Protein AF-A0A2E6MQN7-F1 (afdb_monomer_lite)

pLDDT: mean 83.98, std 13.68, range [42.75, 97.5]

Foldseek 3Di:
DDDPPPPPDPLQFQKFAADQVPQQTPDTHSDDDPHRIDGDDPVVSVVCVVPPSRQWGWAQQQAVRDIDIDGVPPPCPVLCPVVQAKDWAAADDQQAQWEWECEPPQQKIFIDGHPVSVVSCVVNVHQDQDKWKKFKAAAPDSVGTPDIDIAGSGPDRGIDHHDPCSVVDPGTIMITGDRHNHYHYYYHDD

Structure (mmCIF, N/CA/C/O backbone):
data_AF-A0A2E6MQN7-F1
#
_entry.id   AF-A0A2E6MQN7-F1
#
loop_
_atom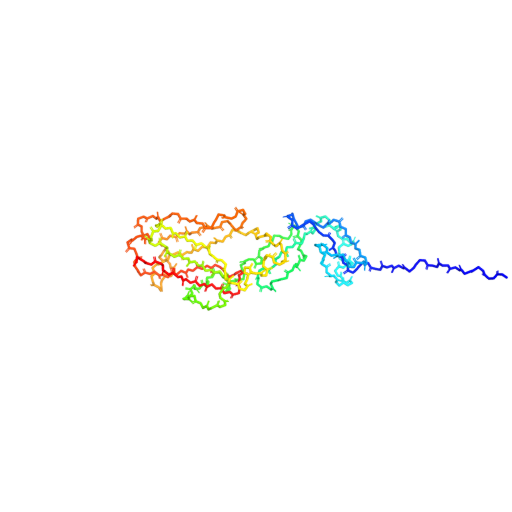_site.group_PDB
_atom_site.id
_atom_site.type_symbol
_atom_site.label_atom_id
_atom_site.label_alt_id
_atom_site.label_comp_id
_atom_site.label_asym_id
_atom_site.label_entity_id
_atom_site.label_seq_id
_atom_site.pdbx_PDB_ins_code
_atom_site.Cartn_x
_atom_site.Cartn_y
_atom_site.Cartn_z
_atom_site.occupancy
_atom_site.B_iso_or_equiv
_atom_site.auth_seq_id
_atom_site.auth_comp_id
_atom_site.auth_asym_id
_atom_site.auth_atom_id
_atom_site.pdbx_PDB_model_num
ATOM 1 N N . MET A 1 1 ? 47.547 6.933 -46.961 1.00 42.75 1 MET A N 1
ATOM 2 C CA . MET A 1 1 ? 46.262 7.484 -46.491 1.00 42.75 1 MET A CA 1
ATOM 3 C C . MET A 1 1 ? 45.533 6.324 -45.838 1.00 42.75 1 MET A C 1
ATOM 5 O O . MET A 1 1 ? 44.969 5.507 -46.549 1.00 42.75 1 MET A O 1
ATOM 9 N N . GLU A 1 2 ? 45.707 6.146 -44.528 1.00 46.59 2 GLU A N 1
ATOM 10 C CA . GLU A 1 2 ? 45.055 5.054 -43.796 1.00 46.59 2 GLU A CA 1
ATOM 11 C C . GLU A 1 2 ? 43.599 5.440 -43.532 1.00 46.59 2 GLU A C 1
ATOM 13 O O . GLU A 1 2 ? 43.312 6.487 -42.950 1.00 46.59 2 GLU A O 1
ATOM 18 N N . LEU A 1 3 ? 42.682 4.619 -44.038 1.00 45.88 3 LEU A N 1
ATOM 19 C CA . LEU A 1 3 ? 41.261 4.696 -43.731 1.00 45.88 3 LEU A CA 1
ATOM 20 C C . LEU A 1 3 ? 41.079 4.171 -42.306 1.00 45.88 3 LEU A C 1
ATOM 22 O O . LEU A 1 3 ? 41.233 2.978 -42.056 1.00 45.88 3 LEU A O 1
ATOM 26 N N . PHE A 1 4 ? 40.784 5.069 -41.370 1.00 46.78 4 PHE A N 1
ATOM 27 C CA . PHE A 1 4 ? 40.339 4.679 -40.040 1.00 46.78 4 PHE A CA 1
ATOM 28 C C . PHE A 1 4 ? 38.955 4.035 -40.159 1.00 46.78 4 PHE A C 1
ATOM 30 O O . PHE A 1 4 ? 37.957 4.721 -40.383 1.00 46.78 4 PHE A O 1
ATOM 37 N N . ASP A 1 5 ? 38.909 2.713 -40.007 1.00 52.09 5 ASP A N 1
ATOM 38 C CA . ASP A 1 5 ? 37.676 1.959 -39.797 1.00 52.09 5 ASP A CA 1
ATOM 39 C C . ASP A 1 5 ? 37.083 2.362 -38.440 1.00 52.09 5 ASP A C 1
ATOM 41 O O . ASP A 1 5 ? 37.427 1.822 -37.384 1.00 52.09 5 ASP A O 1
ATOM 45 N N . PHE A 1 6 ? 36.175 3.338 -38.451 1.00 50.94 6 PHE A N 1
ATOM 46 C CA . PHE A 1 6 ? 35.304 3.602 -37.313 1.00 50.94 6 PHE A CA 1
ATOM 47 C C . PHE A 1 6 ? 34.310 2.447 -37.198 1.00 50.94 6 PHE A C 1
ATOM 49 O O . PHE A 1 6 ? 33.208 2.493 -37.744 1.00 50.94 6 PHE A O 1
ATOM 56 N N . LYS A 1 7 ? 34.684 1.397 -36.462 1.00 50.81 7 LYS A N 1
ATOM 57 C CA . LYS A 1 7 ? 33.680 0.481 -35.922 1.00 50.81 7 LYS A CA 1
ATOM 58 C C . LYS A 1 7 ? 32.840 1.283 -34.926 1.00 50.81 7 LYS A C 1
ATOM 60 O O . LYS A 1 7 ? 33.416 1.806 -33.968 1.00 50.81 7 LYS A O 1
ATOM 65 N N . PRO A 1 8 ? 31.518 1.425 -35.127 1.00 53.62 8 PRO A N 1
ATOM 66 C CA . PRO A 1 8 ? 30.682 2.061 -34.126 1.00 53.62 8 PRO A CA 1
ATOM 67 C C . PRO A 1 8 ? 30.842 1.275 -32.825 1.00 53.62 8 PRO A C 1
ATOM 69 O O . PRO A 1 8 ? 30.714 0.050 -32.809 1.00 53.62 8 PRO A O 1
ATOM 72 N N . VAL A 1 9 ? 31.183 1.976 -31.744 1.00 55.41 9 VAL A N 1
ATOM 73 C CA . VAL A 1 9 ? 31.176 1.386 -30.407 1.00 55.41 9 VAL A CA 1
ATOM 74 C C . VAL A 1 9 ? 29.748 0.912 -30.164 1.00 55.41 9 VAL A C 1
ATOM 76 O O . VAL A 1 9 ? 28.822 1.721 -30.152 1.00 55.41 9 VAL A O 1
ATOM 79 N N . GLU A 1 10 ? 29.557 -0.398 -30.025 1.00 57.44 10 GLU A N 1
ATOM 80 C CA . GLU A 1 10 ? 28.278 -0.964 -29.606 1.00 57.44 10 GLU A CA 1
ATOM 81 C C . GLU A 1 10 ? 28.013 -0.490 -28.174 1.00 57.44 10 GLU A C 1
ATOM 83 O O . GLU A 1 10 ? 28.515 -1.054 -27.198 1.00 57.44 10 GLU A O 1
ATOM 88 N N . ILE A 1 11 ? 27.262 0.603 -28.041 1.00 58.59 11 ILE A N 1
ATOM 89 C CA . ILE A 1 11 ? 26.813 1.083 -26.741 1.00 58.59 11 ILE A CA 1
ATOM 90 C C . ILE A 1 11 ? 25.757 0.091 -26.266 1.00 58.59 11 ILE A C 1
ATOM 92 O O . ILE A 1 11 ? 24.609 0.120 -26.712 1.00 58.59 11 ILE A O 1
ATOM 96 N N . LYS A 1 12 ? 26.159 -0.819 -25.377 1.00 69.69 12 LYS A N 1
ATOM 97 C CA . LYS A 1 12 ? 25.226 -1.743 -24.735 1.00 69.69 12 LYS A CA 1
ATOM 98 C C . LYS A 1 12 ? 24.246 -0.931 -23.889 1.00 69.69 12 LYS A C 1
ATOM 100 O O . LYS A 1 12 ? 24.701 -0.185 -23.022 1.00 69.69 12 LYS A O 1
ATOM 105 N N . PRO A 1 13 ? 22.930 -1.063 -24.113 1.00 76.81 13 PRO A N 1
ATOM 106 C CA . PRO A 1 13 ? 21.949 -0.395 -23.280 1.00 76.81 13 PRO A CA 1
ATOM 107 C C . PRO A 1 13 ? 22.101 -0.784 -21.807 1.00 76.81 13 PRO A C 1
ATOM 109 O O . PRO A 1 13 ? 22.030 -1.959 -21.453 1.00 76.81 13 PRO A O 1
ATOM 112 N N . THR A 1 14 ? 22.302 0.218 -20.961 1.00 87.50 14 THR A N 1
ATOM 113 C CA . THR A 1 14 ? 22.429 0.108 -19.500 1.00 87.50 14 THR A CA 1
ATOM 114 C C . THR A 1 14 ? 21.206 0.662 -18.781 1.00 87.50 14 THR A C 1
ATOM 116 O O . THR A 1 14 ? 21.094 0.534 -17.566 1.00 87.50 14 THR A O 1
ATOM 119 N N . TYR A 1 15 ? 20.262 1.246 -19.521 1.00 90.56 15 TYR A N 1
ATOM 120 C CA . TYR A 1 15 ? 19.070 1.868 -18.974 1.00 90.56 15 TYR A CA 1
ATOM 121 C C . TYR A 1 15 ? 17.795 1.462 -19.713 1.00 90.56 15 TYR A C 1
ATOM 123 O O . TYR A 1 15 ? 17.788 1.179 -20.914 1.00 90.56 15 TYR A O 1
ATOM 131 N N . VAL A 1 16 ? 16.687 1.514 -18.983 1.00 90.69 16 VAL A N 1
ATOM 132 C CA . VAL A 1 16 ? 15.320 1.334 -19.469 1.00 90.69 16 VAL A CA 1
ATOM 133 C C . VAL A 1 16 ? 14.564 2.641 -19.289 1.00 90.69 16 VAL A C 1
ATOM 135 O O . VAL A 1 16 ? 14.486 3.156 -18.176 1.00 90.69 16 VAL A O 1
ATOM 138 N N . ILE A 1 17 ? 13.965 3.152 -20.364 1.00 91.00 17 ILE A N 1
ATOM 139 C CA . ILE A 1 17 ? 12.998 4.251 -20.286 1.00 91.00 17 ILE A CA 1
ATOM 140 C C . ILE A 1 17 ? 11.600 3.654 -20.229 1.00 91.00 17 ILE A C 1
ATOM 142 O O . ILE A 1 17 ? 11.238 2.838 -21.083 1.00 91.00 17 ILE A O 1
ATOM 146 N N . PHE A 1 18 ? 10.806 4.098 -19.261 1.00 90.62 18 PHE A N 1
ATOM 147 C CA . PHE A 1 18 ? 9.456 3.596 -19.047 1.00 90.62 18 PHE A CA 1
ATOM 148 C C . PHE A 1 18 ? 8.427 4.715 -18.903 1.00 90.62 18 PHE A C 1
ATOM 150 O O . PHE A 1 18 ? 8.740 5.888 -18.682 1.00 90.62 18 PHE A O 1
ATOM 157 N N . ASP A 1 19 ? 7.171 4.341 -19.095 1.00 88.31 19 ASP A N 1
ATOM 158 C CA . ASP A 1 19 ? 6.029 5.176 -18.781 1.00 88.31 19 ASP A CA 1
ATOM 159 C C . ASP A 1 19 ? 5.739 5.133 -17.269 1.00 88.31 19 ASP A C 1
ATOM 161 O O . ASP A 1 19 ? 5.521 4.046 -16.741 1.00 88.31 19 ASP A O 1
ATOM 165 N N . PRO A 1 20 ? 5.739 6.265 -16.546 1.00 82.06 20 PRO A N 1
ATOM 166 C CA . PRO A 1 20 ? 5.571 6.261 -15.092 1.00 82.06 20 PRO A CA 1
ATOM 167 C C . PRO A 1 20 ? 4.142 5.917 -14.659 1.00 82.06 20 PRO A C 1
ATOM 169 O O . PRO A 1 20 ? 3.943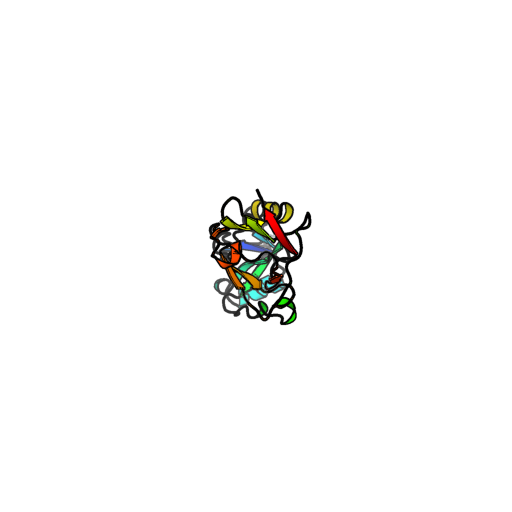 5.500 -13.523 1.00 82.06 20 PRO A O 1
ATOM 172 N N . GLU A 1 21 ? 3.153 6.101 -15.538 1.00 82.00 21 GLU A N 1
ATOM 173 C CA . GLU A 1 21 ? 1.757 5.813 -15.226 1.00 82.00 21 GLU A CA 1
ATOM 174 C C . GLU A 1 21 ? 1.459 4.342 -15.476 1.00 82.00 21 GLU A C 1
ATOM 176 O O . GLU A 1 21 ? 0.885 3.675 -14.626 1.00 82.00 21 GLU A O 1
ATOM 181 N N . SER A 1 22 ? 1.844 3.798 -16.629 1.00 84.75 22 SER A N 1
ATOM 182 C CA . SER A 1 22 ? 1.538 2.406 -16.993 1.00 84.75 22 SER A CA 1
ATOM 183 C C . SER A 1 22 ? 2.617 1.396 -16.589 1.00 84.75 22 SER A C 1
ATOM 185 O O . SER A 1 22 ? 2.338 0.197 -16.549 1.00 84.75 22 SER A O 1
ATOM 187 N N . GLY A 1 23 ? 3.836 1.851 -16.289 1.00 87.00 23 GLY A N 1
ATOM 188 C CA . GLY A 1 23 ? 5.006 0.993 -16.093 1.00 87.00 23 GLY A CA 1
ATOM 189 C C . GLY A 1 23 ? 5.539 0.395 -17.399 1.00 87.00 23 GLY A C 1
ATOM 190 O O . GLY A 1 23 ? 6.471 -0.408 -17.381 1.00 87.00 23 GLY A O 1
ATOM 191 N N . GLU A 1 24 ? 4.964 0.739 -18.554 1.00 89.88 24 GLU A N 1
ATOM 192 C CA . GLU A 1 24 ? 5.364 0.149 -19.827 1.00 89.88 24 GLU A CA 1
ATOM 193 C C . GLU A 1 24 ? 6.783 0.549 -20.219 1.00 89.88 24 GLU A C 1
ATOM 195 O O . GLU A 1 24 ? 7.147 1.727 -20.241 1.00 89.88 24 GLU A O 1
ATOM 200 N N . ILE A 1 25 ? 7.588 -0.453 -20.573 1.00 91.56 25 ILE A N 1
ATOM 201 C CA . ILE A 1 25 ? 8.929 -0.241 -21.104 1.00 91.56 25 ILE A CA 1
ATOM 202 C C . ILE A 1 25 ? 8.804 0.332 -22.517 1.00 91.56 25 ILE A C 1
ATOM 204 O O . ILE A 1 25 ? 8.321 -0.340 -23.425 1.00 91.56 25 ILE A O 1
ATOM 208 N N . LYS A 1 26 ? 9.278 1.568 -22.710 1.00 89.88 26 LYS A N 1
ATOM 209 C CA . LYS A 1 26 ? 9.257 2.249 -24.012 1.00 89.88 26 LYS A CA 1
ATOM 210 C C . LYS A 1 26 ? 10.459 1.861 -24.862 1.00 89.88 26 LYS A C 1
ATOM 212 O O . LYS A 1 26 ? 10.308 1.593 -26.050 1.00 89.88 26 LYS A O 1
ATOM 217 N N . ARG A 1 27 ? 11.661 1.870 -24.273 1.00 88.25 27 ARG A N 1
ATOM 218 C CA . ARG A 1 27 ? 12.910 1.500 -24.963 1.00 88.25 27 ARG A CA 1
ATOM 219 C C . ARG A 1 27 ? 14.067 1.231 -24.005 1.00 88.25 27 ARG A C 1
ATOM 221 O O . ARG A 1 27 ? 14.067 1.707 -22.872 1.00 88.25 27 ARG A O 1
ATOM 228 N N . LEU A 1 28 ? 15.084 0.550 -24.525 1.00 89.19 28 LEU A N 1
ATOM 229 C CA . LEU A 1 28 ? 16.403 0.401 -23.909 1.00 89.19 28 LEU A CA 1
ATOM 230 C C . LEU A 1 28 ? 17.343 1.491 -24.450 1.00 89.19 28 LEU A C 1
ATOM 232 O O . LEU A 1 28 ? 17.257 1.849 -25.625 1.00 89.19 28 LEU A O 1
ATOM 236 N N . THR A 1 29 ? 18.222 2.040 -23.616 1.00 86.31 29 THR A N 1
ATOM 237 C CA . THR A 1 29 ? 19.189 3.074 -24.017 1.00 86.31 29 THR A CA 1
ATOM 238 C C . THR A 1 29 ? 20.509 2.942 -23.254 1.00 86.31 29 THR A C 1
ATOM 240 O O . THR A 1 29 ? 20.542 2.385 -22.160 1.00 86.31 29 THR A O 1
ATOM 243 N N . GLY A 1 30 ? 21.607 3.416 -23.847 1.00 83.69 30 GLY A N 1
ATOM 244 C CA . GLY A 1 30 ? 22.913 3.507 -23.183 1.00 83.69 30 GLY A CA 1
ATOM 245 C C . GLY A 1 30 ? 23.097 4.775 -22.348 1.00 83.69 30 GLY A C 1
ATOM 246 O O . GLY A 1 30 ? 23.984 4.823 -21.503 1.00 83.69 30 GLY A O 1
ATOM 247 N N . ASP A 1 31 ? 22.237 5.777 -22.547 1.00 81.38 31 ASP A N 1
ATOM 248 C CA . ASP A 1 31 ? 22.379 7.084 -21.913 1.00 81.38 31 ASP A CA 1
ATOM 249 C C . ASP A 1 31 ? 21.352 7.272 -20.803 1.00 81.38 31 ASP A C 1
ATOM 251 O O . ASP A 1 31 ? 20.141 7.135 -21.011 1.00 81.38 31 ASP A O 1
ATOM 255 N N . LYS A 1 32 ? 21.829 7.664 -19.620 1.00 80.56 32 LYS A N 1
ATOM 256 C CA . LYS A 1 32 ? 20.951 8.040 -18.515 1.00 80.56 32 LYS A CA 1
ATOM 257 C C . LYS A 1 32 ? 20.165 9.288 -18.899 1.00 80.56 32 LYS A C 1
ATOM 259 O O . LYS A 1 32 ? 20.737 10.359 -19.093 1.00 80.56 32 LYS A O 1
ATOM 264 N N . GLN A 1 33 ? 18.844 9.167 -18.968 1.00 77.12 33 GLN A N 1
ATOM 265 C CA . GLN A 1 33 ? 17.965 10.317 -19.163 1.00 77.12 33 GLN A CA 1
ATOM 266 C C . GLN A 1 33 ? 17.411 10.817 -17.827 1.00 77.12 33 GLN A C 1
ATOM 268 O O . GLN A 1 33 ? 17.212 10.046 -16.891 1.00 77.12 33 GLN A O 1
ATOM 273 N N . ASN A 1 34 ? 17.100 12.114 -17.752 1.00 67.50 34 ASN A N 1
ATOM 274 C CA . ASN A 1 34 ? 16.571 12.751 -16.538 1.00 67.50 34 ASN A CA 1
ATOM 275 C C . ASN A 1 34 ? 15.111 12.374 -16.212 1.00 67.50 34 ASN A C 1
ATOM 277 O O . ASN A 1 34 ? 14.569 12.856 -15.222 1.00 67.50 34 ASN A O 1
ATOM 281 N N . LYS A 1 35 ? 14.441 11.566 -17.044 1.00 70.94 35 LYS A N 1
ATOM 282 C CA . LYS A 1 35 ? 13.023 11.207 -16.883 1.00 70.94 35 LYS A CA 1
ATOM 283 C C . LYS A 1 35 ? 12.856 9.687 -16.893 1.00 70.94 35 LYS A C 1
ATOM 285 O O . LYS A 1 35 ? 13.383 9.051 -17.799 1.00 70.94 35 LYS A O 1
ATOM 290 N N . ASN A 1 36 ? 12.125 9.155 -15.904 1.00 84.12 36 ASN A N 1
ATOM 291 C CA . ASN A 1 36 ? 11.660 7.760 -15.755 1.00 84.12 36 ASN A CA 1
ATOM 292 C C . ASN A 1 36 ? 12.592 6.726 -16.393 1.00 84.12 36 ASN A C 1
ATOM 294 O O . ASN A 1 36 ? 12.276 6.092 -17.403 1.00 84.12 36 ASN A O 1
ATOM 298 N N . CYS A 1 37 ? 13.783 6.637 -15.809 1.00 87.44 37 CYS A N 1
ATOM 299 C CA . CYS A 1 37 ? 14.900 5.867 -16.318 1.00 87.44 37 CYS A CA 1
ATOM 300 C C . CYS A 1 37 ? 15.396 4.933 -15.210 1.00 87.44 37 CYS A C 1
ATOM 302 O O . CYS A 1 37 ? 15.739 5.404 -14.125 1.00 87.44 37 CYS A O 1
ATOM 304 N N . LEU A 1 38 ? 15.431 3.628 -15.477 1.00 88.69 38 LEU A N 1
ATOM 305 C CA . LEU A 1 38 ? 15.928 2.608 -14.552 1.00 88.69 38 LEU A CA 1
ATOM 306 C C . LEU A 1 38 ? 17.230 2.014 -15.087 1.00 88.69 38 LEU A C 1
ATOM 308 O O . LEU A 1 38 ? 17.282 1.591 -16.238 1.00 88.69 38 LEU A O 1
ATOM 312 N N . GLU A 1 39 ? 18.270 1.984 -14.260 1.00 89.69 39 GLU A N 1
ATOM 313 C CA . GLU A 1 39 ? 19.527 1.307 -14.587 1.00 89.69 39 GLU A CA 1
ATOM 314 C C . GLU A 1 39 ? 19.361 -0.211 -14.501 1.00 89.69 39 GLU A C 1
ATOM 316 O O . GLU A 1 39 ? 18.708 -0.724 -13.592 1.00 89.69 39 GLU A O 1
ATOM 321 N N . ILE A 1 40 ? 19.941 -0.931 -15.457 1.00 89.25 40 ILE A N 1
ATOM 322 C CA . ILE A 1 40 ? 19.832 -2.383 -15.570 1.00 89.25 40 ILE A CA 1
ATOM 323 C C . ILE A 1 40 ? 21.199 -3.041 -15.696 1.00 89.25 40 ILE A C 1
ATOM 325 O O . ILE A 1 40 ? 22.138 -2.507 -16.283 1.00 89.25 40 ILE A O 1
ATOM 329 N N . THR A 1 41 ? 21.290 -4.261 -15.175 1.00 88.62 41 THR A N 1
ATOM 330 C CA . THR A 1 41 ? 22.472 -5.102 -15.347 1.00 88.62 41 THR A CA 1
ATOM 331 C C . THR A 1 41 ? 22.527 -5.688 -16.759 1.00 88.62 41 THR A C 1
ATOM 333 O O . THR A 1 41 ? 21.511 -5.834 -17.443 1.00 88.62 41 THR A O 1
ATOM 336 N N . ASN A 1 42 ? 23.722 -6.101 -17.184 1.00 86.00 42 ASN A N 1
ATOM 337 C CA . ASN A 1 42 ? 23.923 -6.767 -18.474 1.00 86.00 42 ASN A CA 1
ATOM 338 C C . ASN A 1 42 ? 23.096 -8.062 -18.606 1.00 86.00 42 ASN A C 1
ATOM 340 O O . ASN A 1 42 ? 22.608 -8.385 -19.686 1.00 86.00 42 ASN A O 1
ATOM 344 N N . ASP A 1 43 ? 22.902 -8.798 -17.511 1.00 87.88 43 ASP A N 1
ATOM 345 C CA . ASP A 1 43 ? 22.088 -10.015 -17.533 1.00 87.88 43 ASP A CA 1
ATOM 346 C C . ASP A 1 43 ? 20.606 -9.693 -17.742 1.00 87.88 43 ASP A C 1
ATOM 348 O O . ASP A 1 43 ? 19.947 -10.337 -18.559 1.00 87.88 43 ASP A O 1
ATOM 352 N N . LYS A 1 44 ? 20.101 -8.629 -17.104 1.00 87.88 44 LYS A N 1
ATOM 353 C CA . LYS A 1 44 ? 18.729 -8.159 -17.323 1.00 87.88 44 LYS A CA 1
ATOM 354 C C . LYS A 1 44 ? 18.530 -7.634 -18.749 1.00 87.88 44 LYS A C 1
ATOM 356 O O . LYS A 1 44 ? 17.498 -7.901 -19.356 1.00 87.88 44 LYS A O 1
ATOM 361 N N . TYR A 1 45 ? 19.527 -6.957 -19.322 1.00 87.88 45 TYR A N 1
ATOM 362 C CA . TYR A 1 45 ? 19.511 -6.554 -20.732 1.00 87.88 45 TYR A CA 1
ATOM 363 C C . TYR A 1 45 ? 19.353 -7.757 -21.682 1.00 87.88 45 TYR A C 1
ATOM 365 O O . TYR A 1 45 ? 18.494 -7.745 -22.569 1.00 87.88 45 TYR A O 1
ATOM 373 N N . LYS A 1 46 ? 20.143 -8.821 -21.477 1.00 87.50 46 LYS A N 1
ATOM 374 C CA . LYS A 1 46 ? 20.041 -10.059 -22.271 1.00 87.50 46 LYS A CA 1
ATOM 375 C C . LYS A 1 46 ? 18.667 -10.713 -22.134 1.00 87.50 46 LYS A C 1
ATOM 377 O O . LYS A 1 46 ? 18.096 -11.153 -23.123 1.00 87.50 46 LYS A O 1
ATOM 382 N N . GLU A 1 47 ? 18.126 -10.751 -20.921 1.00 88.00 47 GLU A N 1
ATOM 383 C CA . GLU A 1 47 ? 16.799 -11.307 -20.653 1.00 88.00 47 GLU A CA 1
ATOM 384 C C . GLU A 1 47 ? 15.695 -10.554 -21.418 1.00 88.00 47 GLU A C 1
ATOM 386 O O . GLU A 1 47 ? 14.894 -11.163 -22.129 1.00 88.00 47 GLU A O 1
ATOM 391 N N . LEU A 1 48 ? 15.687 -9.220 -21.325 1.00 88.06 48 LEU A N 1
ATOM 392 C CA . LEU A 1 48 ? 14.692 -8.354 -21.966 1.00 88.06 48 LEU A CA 1
ATOM 393 C C . LEU A 1 48 ? 14.720 -8.446 -23.496 1.00 88.06 48 LEU A C 1
ATOM 395 O O . LEU A 1 48 ? 13.672 -8.433 -24.146 1.00 88.06 48 LEU A O 1
ATOM 399 N N . THR A 1 49 ? 15.919 -8.540 -24.071 1.00 85.38 49 THR A N 1
ATOM 400 C CA . THR A 1 49 ? 16.110 -8.664 -25.523 1.00 85.38 49 THR A CA 1
ATOM 401 C C . THR A 1 49 ? 15.754 -10.056 -26.039 1.00 85.38 49 THR A C 1
ATOM 403 O O . THR A 1 49 ? 15.206 -10.165 -27.133 1.00 85.38 49 THR A O 1
ATOM 406 N N . ALA A 1 50 ? 15.978 -11.107 -25.245 1.00 87.06 50 ALA A N 1
ATOM 407 C CA . ALA A 1 50 ? 15.604 -12.473 -25.605 1.00 87.06 50 ALA A CA 1
ATOM 408 C C . ALA A 1 50 ? 14.087 -12.722 -25.540 1.00 87.06 50 ALA A C 1
ATOM 410 O O . ALA A 1 50 ? 13.545 -13.451 -26.369 1.00 87.06 50 ALA A O 1
ATOM 411 N N . ASN A 1 51 ? 13.387 -12.122 -24.570 1.00 78.56 51 ASN A N 1
ATOM 412 C CA . ASN A 1 51 ? 12.011 -12.505 -24.233 1.00 78.56 51 ASN A CA 1
ATOM 413 C C . ASN A 1 51 ? 10.917 -11.535 -24.710 1.00 78.56 51 ASN A C 1
ATOM 415 O O . ASN A 1 51 ? 9.753 -11.749 -24.375 1.00 78.56 51 ASN A O 1
ATOM 419 N N . SER A 1 52 ? 11.246 -10.551 -25.553 1.00 85.94 52 SER A N 1
ATOM 420 C CA . SER A 1 52 ? 10.405 -9.393 -25.904 1.00 85.94 52 SER A CA 1
ATOM 421 C C . SER A 1 52 ? 10.133 -8.474 -24.713 1.00 85.94 52 SER A C 1
ATOM 423 O O . SER A 1 52 ? 9.460 -8.843 -23.751 1.00 85.94 52 SER A O 1
ATOM 425 N N . ILE A 1 53 ? 10.561 -7.215 -24.828 1.00 86.94 53 ILE A N 1
ATOM 426 C CA . ILE A 1 53 ? 10.377 -6.178 -23.801 1.00 86.94 53 ILE A CA 1
ATOM 427 C C . ILE A 1 53 ? 8.907 -5.961 -23.411 1.00 86.94 53 ILE A C 1
ATOM 429 O O . ILE A 1 53 ? 8.620 -5.573 -22.284 1.00 86.94 53 ILE A O 1
ATOM 433 N N . THR A 1 54 ? 7.966 -6.252 -24.315 1.00 86.75 54 THR A N 1
ATOM 434 C CA . THR A 1 54 ? 6.523 -6.069 -24.090 1.00 86.75 54 THR A CA 1
ATOM 435 C C . THR A 1 54 ? 5.952 -7.003 -23.027 1.00 86.75 54 THR A C 1
ATOM 437 O O . THR A 1 54 ? 4.910 -6.678 -22.450 1.00 86.75 54 THR A O 1
ATOM 440 N N . LYS A 1 55 ? 6.632 -8.124 -22.737 1.00 89.06 55 LYS A N 1
ATOM 441 C CA . LYS A 1 55 ? 6.270 -9.048 -21.653 1.00 89.06 55 LYS A CA 1
ATOM 442 C C . LYS A 1 55 ? 6.567 -8.486 -20.269 1.00 89.06 55 LYS A C 1
ATOM 444 O O . LYS A 1 55 ? 6.048 -9.011 -19.296 1.00 89.06 55 LYS A O 1
ATOM 449 N N . TYR A 1 56 ? 7.356 -7.422 -20.172 1.00 90.31 56 TYR A N 1
ATOM 450 C CA . TYR A 1 56 ? 7.789 -6.858 -18.904 1.00 90.31 56 TYR A CA 1
ATOM 451 C C . TYR A 1 56 ? 7.180 -5.478 -18.666 1.00 90.31 56 TYR A C 1
ATOM 453 O O . TYR A 1 56 ? 6.797 -4.767 -19.602 1.00 90.31 56 TYR A O 1
ATOM 461 N N . ARG A 1 57 ? 7.098 -5.091 -17.397 1.00 89.94 57 ARG A N 1
ATOM 462 C CA . ARG A 1 57 ? 6.800 -3.725 -16.964 1.00 89.94 57 ARG A CA 1
ATOM 463 C C . ARG A 1 57 ? 7.693 -3.342 -15.792 1.00 89.94 57 ARG A C 1
ATOM 465 O O . ARG A 1 57 ? 8.267 -4.202 -15.128 1.00 89.94 57 ARG A O 1
ATOM 472 N N . ILE A 1 58 ? 7.824 -2.045 -15.580 1.00 88.81 58 ILE A N 1
ATOM 473 C CA . ILE A 1 58 ? 8.472 -1.471 -14.413 1.00 88.81 58 ILE A CA 1
ATOM 474 C C . ILE A 1 58 ? 7.411 -1.263 -13.338 1.00 88.81 58 ILE A C 1
ATOM 476 O O . ILE A 1 58 ? 6.400 -0.608 -13.586 1.00 88.81 58 ILE A O 1
ATOM 480 N N . GLU A 1 59 ? 7.655 -1.798 -12.149 1.00 87.12 59 GLU A N 1
ATOM 481 C CA . GLU A 1 59 ? 6.828 -1.573 -10.967 1.00 87.12 59 GLU A CA 1
ATOM 482 C C . GLU A 1 59 ? 7.654 -0.970 -9.842 1.00 87.12 59 GLU A C 1
ATOM 484 O O . GLU A 1 59 ? 8.842 -1.248 -9.708 1.00 87.12 59 GLU A O 1
ATOM 489 N N . PHE A 1 60 ? 7.031 -0.125 -9.024 1.00 83.56 60 PHE A N 1
ATOM 490 C CA . PHE A 1 60 ? 7.653 0.346 -7.796 1.00 83.56 60 PHE A CA 1
ATOM 491 C C . PHE A 1 60 ? 7.402 -0.667 -6.685 1.00 83.56 60 PHE A C 1
ATOM 493 O O . PHE A 1 60 ? 6.250 -0.906 -6.321 1.00 83.56 60 PHE A O 1
ATOM 500 N N . ASN A 1 61 ? 8.469 -1.219 -6.116 1.00 83.38 61 ASN A N 1
ATOM 501 C CA . ASN A 1 61 ? 8.379 -2.073 -4.946 1.00 83.38 61 ASN A CA 1
ATOM 502 C C . ASN A 1 61 ? 8.364 -1.194 -3.683 1.00 83.38 61 ASN A C 1
ATOM 504 O O . ASN A 1 61 ? 9.368 -0.552 -3.368 1.00 83.38 61 ASN A O 1
ATOM 508 N N . PRO A 1 62 ? 7.245 -1.133 -2.940 1.00 78.25 62 PRO A N 1
ATOM 509 C CA . PRO A 1 62 ? 7.136 -0.247 -1.788 1.00 78.25 62 PRO A CA 1
ATOM 510 C C . PRO A 1 62 ? 7.939 -0.708 -0.566 1.00 78.25 62 PRO A C 1
ATOM 512 O O . PRO A 1 62 ? 8.230 0.122 0.288 1.00 78.25 62 PRO A O 1
ATOM 515 N N . ALA A 1 63 ? 8.322 -1.986 -0.473 1.00 80.06 63 ALA A N 1
ATOM 516 C CA . ALA A 1 63 ? 9.164 -2.475 0.617 1.00 80.06 63 ALA A CA 1
ATOM 517 C C . ALA A 1 63 ? 10.625 -2.046 0.416 1.00 80.06 63 ALA A C 1
ATOM 519 O O . ALA A 1 63 ? 11.261 -1.504 1.314 1.00 80.06 63 ALA A O 1
ATOM 520 N N . THR A 1 64 ? 11.162 -2.226 -0.791 1.00 80.00 64 THR A N 1
ATOM 521 C CA . THR A 1 64 ? 12.545 -1.831 -1.113 1.00 80.00 64 THR A CA 1
ATOM 522 C C . THR A 1 64 ? 12.652 -0.365 -1.530 1.00 80.00 64 THR A C 1
ATOM 524 O O . THR A 1 64 ? 13.745 0.197 -1.570 1.00 80.00 64 THR A O 1
ATOM 527 N N . THR A 1 65 ? 11.521 0.284 -1.810 1.00 79.38 65 THR A N 1
ATOM 528 C CA . THR A 1 65 ? 11.399 1.651 -2.331 1.00 79.38 65 THR A CA 1
ATOM 529 C C . THR A 1 65 ? 12.122 1.869 -3.664 1.00 79.38 65 THR A C 1
ATOM 531 O O . THR A 1 65 ? 12.510 2.994 -3.990 1.00 79.38 65 THR A O 1
ATOM 534 N N . VAL A 1 66 ? 12.321 0.816 -4.460 1.00 81.94 66 VAL A N 1
ATOM 535 C CA . VAL A 1 66 ? 12.992 0.889 -5.767 1.00 81.94 66 VAL A CA 1
ATOM 536 C C . VAL A 1 66 ? 12.084 0.417 -6.896 1.00 81.94 66 VAL A C 1
ATOM 538 O O . VAL A 1 66 ? 11.123 -0.315 -6.682 1.00 81.94 66 VAL A O 1
ATOM 541 N N . TYR A 1 67 ? 12.383 0.872 -8.111 1.00 85.88 67 TYR A N 1
ATOM 542 C CA . TYR A 1 67 ? 11.740 0.358 -9.314 1.00 85.88 67 TYR A CA 1
ATOM 543 C C . TYR A 1 67 ? 12.365 -0.983 -9.706 1.00 85.88 67 TYR A C 1
ATOM 545 O O . TYR A 1 67 ? 13.588 -1.119 -9.736 1.00 85.88 67 TYR A O 1
ATOM 553 N N . GLU A 1 68 ? 11.522 -1.950 -10.040 1.00 88.38 68 GLU A N 1
ATOM 554 C CA . GLU A 1 68 ? 11.892 -3.317 -10.384 1.00 88.38 68 GLU A CA 1
ATOM 555 C C . GLU A 1 68 ? 11.254 -3.713 -11.718 1.00 88.38 68 GLU A C 1
ATOM 557 O O . GLU A 1 68 ? 10.201 -3.207 -12.108 1.00 88.38 68 GLU A O 1
ATOM 562 N N . ILE A 1 69 ? 11.916 -4.616 -12.443 1.00 89.06 69 ILE A N 1
ATOM 563 C CA . ILE A 1 69 ? 11.400 -5.164 -13.701 1.00 89.06 69 ILE A CA 1
ATOM 564 C C . ILE A 1 69 ? 10.661 -6.457 -13.397 1.00 89.06 69 ILE A C 1
ATOM 566 O O . ILE A 1 69 ? 11.280 -7.433 -12.966 1.00 89.06 69 ILE A O 1
ATOM 570 N N . VAL A 1 70 ? 9.370 -6.476 -13.694 1.00 88.12 70 VAL A N 1
ATOM 571 C CA . VAL A 1 70 ? 8.484 -7.616 -13.459 1.00 88.12 70 VAL A CA 1
ATOM 572 C C . VAL A 1 70 ? 7.906 -8.137 -14.771 1.00 88.12 70 VAL A C 1
ATOM 574 O O . VAL A 1 70 ? 7.647 -7.379 -15.709 1.00 88.12 70 VAL A O 1
ATOM 577 N N . ASP A 1 71 ? 7.737 -9.454 -14.856 1.00 87.50 71 ASP A N 1
ATOM 578 C CA . ASP A 1 71 ? 7.088 -10.120 -15.987 1.00 87.50 71 ASP A CA 1
ATOM 579 C C . ASP A 1 71 ? 5.568 -10.046 -15.806 1.00 87.50 71 ASP A C 1
ATOM 581 O O . ASP A 1 71 ? 5.034 -10.506 -14.799 1.00 87.50 71 ASP A O 1
ATOM 585 N N . LYS A 1 72 ? 4.868 -9.489 -16.798 1.00 85.06 72 LYS A N 1
ATOM 586 C CA . LYS A 1 72 ? 3.411 -9.303 -16.799 1.00 85.06 72 LYS A CA 1
ATOM 587 C C . LYS A 1 72 ? 2.639 -10.623 -16.709 1.00 85.06 72 LYS A C 1
ATOM 589 O O . LYS A 1 72 ? 1.498 -10.612 -16.263 1.00 85.06 72 LYS A O 1
ATOM 594 N N . ASN A 1 73 ? 3.226 -11.728 -17.175 1.00 77.75 73 ASN A N 1
ATOM 595 C CA . ASN A 1 73 ? 2.591 -13.050 -17.203 1.00 77.75 73 ASN A CA 1
ATOM 596 C C . ASN A 1 73 ? 2.927 -13.891 -15.975 1.00 77.75 73 ASN A C 1
ATOM 598 O O . ASN A 1 73 ? 2.335 -14.952 -15.764 1.00 77.75 73 ASN A O 1
ATOM 602 N N . LYS A 1 74 ? 3.903 -13.456 -15.179 1.00 74.12 74 LYS A N 1
ATOM 603 C CA . LYS A 1 74 ? 4.202 -14.113 -13.921 1.00 74.12 74 LYS A CA 1
ATOM 604 C C . LYS A 1 74 ? 3.103 -13.685 -12.960 1.00 74.12 74 LYS A C 1
ATOM 606 O O . LYS A 1 74 ? 3.103 -12.559 -12.481 1.00 74.12 74 LYS A O 1
ATOM 611 N N . ASN A 1 75 ? 2.133 -14.573 -12.732 1.00 53.47 75 ASN A N 1
ATOM 612 C CA . ASN A 1 75 ? 1.184 -14.391 -11.640 1.00 53.47 75 ASN A CA 1
ATOM 613 C C . ASN A 1 75 ? 2.008 -14.169 -10.380 1.00 53.4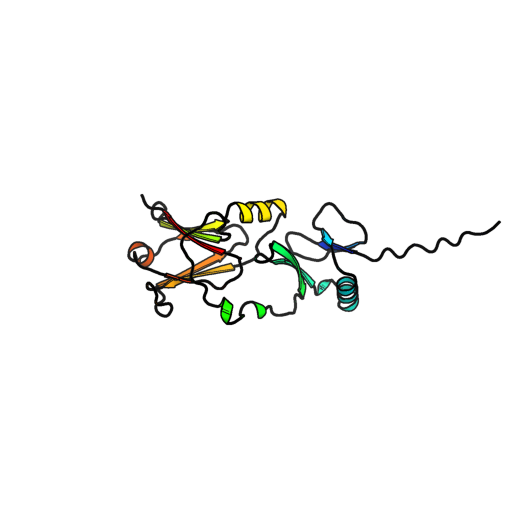7 75 ASN A C 1
ATOM 615 O O . ASN A 1 75 ? 2.779 -15.048 -9.980 1.00 53.47 75 ASN A O 1
ATOM 619 N N . ASP A 1 76 ? 1.869 -12.985 -9.799 1.00 50.59 76 ASP A N 1
ATOM 620 C CA . ASP A 1 76 ? 2.595 -12.559 -8.616 1.00 50.59 76 ASP A CA 1
ATOM 621 C C . ASP A 1 76 ? 1.993 -13.242 -7.378 1.00 50.59 76 ASP A C 1
ATOM 623 O O . ASP A 1 76 ? 1.569 -12.633 -6.408 1.00 50.59 76 ASP A O 1
ATOM 627 N N . ASN A 1 77 ? 1.975 -14.576 -7.394 1.00 43.47 77 ASN A N 1
ATOM 628 C CA . ASN A 1 77 ? 1.687 -15.410 -6.231 1.00 43.47 77 ASN A CA 1
ATOM 629 C C . ASN A 1 77 ? 2.787 -15.268 -5.155 1.00 43.47 77 ASN A C 1
ATOM 631 O O . ASN A 1 77 ? 2.751 -15.960 -4.140 1.00 43.47 77 ASN A O 1
ATOM 635 N N . SER A 1 78 ? 3.768 -14.381 -5.367 1.00 43.78 78 SER A N 1
ATOM 636 C CA . SER A 1 78 ? 4.731 -13.944 -4.359 1.00 43.78 78 SER A CA 1
ATOM 637 C C . SER A 1 78 ? 4.077 -13.108 -3.244 1.00 43.78 78 SER A C 1
ATOM 639 O O . SER A 1 78 ? 4.656 -12.985 -2.165 1.00 43.78 78 SER A O 1
ATOM 641 N N . GLU A 1 79 ? 2.840 -12.622 -3.444 1.00 44.41 79 GLU A N 1
ATOM 642 C CA . GLU A 1 79 ? 2.058 -11.889 -2.435 1.00 44.41 79 GLU A CA 1
ATOM 643 C C . GLU A 1 79 ? 1.669 -12.722 -1.196 1.00 44.41 79 GLU A C 1
ATOM 645 O O . GLU A 1 79 ? 1.139 -12.172 -0.232 1.00 44.41 79 GLU A O 1
ATOM 650 N N . LEU A 1 80 ? 1.961 -14.026 -1.167 1.00 45.75 80 LEU A N 1
ATOM 651 C CA . LEU A 1 80 ? 1.589 -14.921 -0.069 1.00 45.75 80 LEU A CA 1
ATOM 652 C C . LEU A 1 80 ? 2.775 -15.781 0.391 1.00 45.75 80 LEU A C 1
ATOM 654 O O . LEU A 1 80 ? 2.654 -17.000 0.517 1.00 45.75 80 LEU A O 1
ATOM 658 N N . LEU A 1 81 ? 3.934 -15.178 0.688 1.00 48.94 81 LEU A N 1
ATOM 659 C CA . LEU A 1 81 ? 4.803 -15.818 1.684 1.00 48.94 81 LEU A CA 1
ATOM 660 C C . LEU A 1 81 ? 3.939 -16.024 2.934 1.00 48.94 81 LEU A C 1
ATOM 662 O O . LEU A 1 81 ? 3.368 -15.060 3.439 1.00 48.94 81 LEU A O 1
ATOM 666 N N . VAL A 1 82 ? 3.795 -17.271 3.389 1.00 49.22 82 VAL A N 1
ATOM 667 C CA . VAL A 1 82 ? 2.908 -17.641 4.508 1.00 49.22 82 VAL A CA 1
ATOM 668 C C . VAL A 1 82 ? 3.190 -16.776 5.747 1.00 49.22 82 VAL A C 1
ATOM 670 O O . VAL A 1 82 ? 2.263 -16.356 6.435 1.00 49.22 82 VAL A O 1
ATOM 673 N N . ASP A 1 83 ? 4.453 -16.392 5.934 1.00 49.91 83 ASP A N 1
ATOM 674 C CA . ASP A 1 83 ? 4.929 -15.522 7.017 1.00 49.91 83 ASP A CA 1
ATOM 675 C C . ASP A 1 83 ? 4.454 -14.056 6.912 1.00 49.91 83 ASP A C 1
ATOM 677 O O . ASP A 1 83 ? 4.473 -13.321 7.898 1.00 49.91 83 ASP A O 1
ATOM 681 N N . ASN A 1 84 ? 3.998 -13.612 5.736 1.00 56.94 84 ASN A N 1
ATOM 682 C CA . ASN A 1 84 ? 3.521 -12.251 5.466 1.00 56.94 84 ASN A CA 1
ATOM 683 C C . ASN A 1 84 ? 1.988 -12.135 5.421 1.00 56.94 84 ASN A C 1
ATOM 685 O O . ASN A 1 84 ? 1.480 -11.039 5.169 1.00 56.94 84 ASN A O 1
ATOM 689 N N . LEU A 1 85 ? 1.250 -13.228 5.649 1.00 69.44 85 LEU A N 1
ATOM 690 C CA . LEU A 1 85 ? -0.212 -13.256 5.515 1.00 69.44 85 LEU A CA 1
ATOM 691 C C . LEU A 1 85 ? -0.928 -12.411 6.573 1.00 69.44 85 LEU A C 1
ATOM 693 O O . LEU A 1 85 ? -1.935 -11.773 6.265 1.00 69.44 85 LEU A O 1
ATOM 697 N N . LEU A 1 86 ? -0.410 -12.395 7.806 1.00 82.12 86 LEU A N 1
ATOM 698 C CA . LEU A 1 86 ? -1.089 -11.780 8.943 1.00 82.12 86 LEU A CA 1
ATOM 699 C C . LEU A 1 86 ? -0.121 -10.985 9.828 1.00 82.12 86 LEU A C 1
ATOM 701 O O . LEU A 1 86 ? 0.381 -11.452 10.845 1.00 82.12 86 LEU A O 1
ATOM 705 N N . HIS A 1 87 ? 0.132 -9.747 9.431 1.00 90.56 87 HIS A N 1
ATOM 706 C CA . HIS A 1 87 ? 0.900 -8.777 10.195 1.00 90.56 87 HIS A CA 1
ATOM 707 C C . HIS A 1 87 ? -0.022 -7.976 11.119 1.00 90.56 87 HIS A C 1
ATOM 709 O O . HIS A 1 87 ? -0.977 -7.354 10.651 1.00 90.56 87 HIS A O 1
ATOM 715 N N . LEU A 1 88 ? 0.273 -7.981 12.421 1.00 93.69 88 LEU A N 1
ATOM 716 C CA . LEU A 1 88 ? -0.394 -7.126 13.401 1.00 93.69 88 LEU A CA 1
ATOM 717 C C . LEU A 1 88 ? 0.067 -5.676 13.214 1.00 93.69 88 LEU A C 1
ATOM 719 O O . LEU A 1 88 ? 1.263 -5.400 13.192 1.00 93.69 88 LEU A O 1
ATOM 723 N N . VAL A 1 89 ? -0.882 -4.754 13.092 1.00 94.88 89 VAL A N 1
ATOM 724 C CA . VAL A 1 89 ? -0.606 -3.317 13.033 1.00 94.88 89 VAL A CA 1
ATOM 725 C C . VAL A 1 89 ? -0.475 -2.782 14.456 1.00 94.88 89 VAL A C 1
ATOM 727 O O . VAL A 1 89 ? -1.406 -2.883 15.254 1.00 94.88 89 VAL A O 1
ATOM 730 N N . GLU A 1 90 ? 0.682 -2.201 14.759 1.00 92.81 90 GLU A N 1
ATOM 731 C CA . GLU A 1 90 ? 0.993 -1.624 16.069 1.00 92.81 90 GLU A CA 1
ATOM 732 C C . GLU A 1 90 ? 0.607 -0.138 16.152 1.00 92.81 90 GLU A C 1
ATOM 734 O O . GLU A 1 90 ? 0.116 0.465 15.195 1.00 92.81 90 GLU A O 1
ATOM 739 N N . GLU A 1 91 ? 0.849 0.486 17.303 1.00 92.44 91 GLU A N 1
ATOM 740 C CA . GLU A 1 91 ? 0.788 1.940 17.426 1.00 92.44 91 GLU A CA 1
ATOM 741 C C . GLU A 1 91 ? 1.798 2.618 16.486 1.00 92.44 91 GLU A C 1
ATOM 743 O O . GLU A 1 91 ? 2.908 2.132 16.247 1.00 92.44 91 GLU A O 1
ATOM 748 N N . THR A 1 92 ? 1.394 3.757 15.927 1.00 92.44 92 THR A N 1
ATOM 749 C CA . THR A 1 92 ? 2.213 4.490 14.958 1.00 92.44 92 THR A CA 1
ATOM 750 C C . THR A 1 92 ? 3.491 5.039 15.582 1.00 92.44 92 THR A C 1
ATOM 752 O O . THR A 1 92 ? 3.449 5.803 16.542 1.00 92.44 92 THR A O 1
ATOM 755 N N . LYS A 1 93 ? 4.624 4.725 14.952 1.00 91.56 93 LYS A N 1
ATOM 756 C CA . LYS A 1 93 ? 5.953 5.291 15.234 1.00 91.56 93 LYS A CA 1
ATOM 757 C C . LYS A 1 93 ? 6.288 6.381 14.205 1.00 91.56 93 LYS A C 1
ATOM 759 O O . LYS A 1 93 ? 5.670 6.426 13.140 1.00 91.56 93 LYS A O 1
ATOM 764 N N . GLU A 1 94 ? 7.268 7.237 14.494 1.00 81.94 94 GLU A N 1
ATOM 765 C CA . GLU A 1 94 ? 7.620 8.407 13.662 1.00 81.94 94 GLU A CA 1
ATOM 766 C C . GLU A 1 94 ? 7.899 8.054 12.184 1.00 81.94 94 GLU A C 1
ATOM 768 O O . GLU A 1 94 ? 7.411 8.733 11.281 1.00 81.94 94 GLU A O 1
ATOM 773 N N . GLU A 1 95 ? 8.569 6.925 11.935 1.00 86.62 95 GLU A N 1
ATOM 774 C CA . GLU A 1 95 ? 8.968 6.449 10.598 1.00 86.62 95 GLU A CA 1
ATOM 775 C C . GLU A 1 95 ? 8.038 5.355 10.034 1.00 86.62 95 GLU A C 1
ATOM 777 O O . GLU A 1 95 ? 8.466 4.433 9.342 1.00 86.62 95 GLU A O 1
ATOM 782 N N . THR A 1 96 ? 6.749 5.398 10.374 1.00 93.50 96 THR A N 1
ATOM 783 C CA . THR A 1 96 ? 5.781 4.412 9.867 1.00 93.50 96 THR A CA 1
ATOM 784 C C . THR A 1 96 ? 5.364 4.724 8.429 1.00 93.50 96 THR A C 1
ATOM 786 O O . THR A 1 96 ? 4.846 5.808 8.183 1.00 93.50 96 THR A O 1
ATOM 789 N N . ASP A 1 97 ? 5.477 3.769 7.501 1.00 93.44 97 ASP A N 1
ATOM 790 C CA . ASP A 1 97 ? 5.143 3.962 6.082 1.00 93.44 97 ASP A CA 1
ATOM 791 C C . ASP A 1 97 ? 3.638 4.123 5.846 1.00 93.44 97 ASP A C 1
ATOM 793 O O . ASP A 1 97 ? 3.208 5.065 5.177 1.00 93.44 97 ASP A O 1
ATOM 797 N N . ILE A 1 98 ? 2.830 3.199 6.380 1.00 95.06 98 ILE A N 1
ATOM 798 C CA . ILE A 1 98 ? 1.372 3.178 6.213 1.00 95.06 98 ILE A CA 1
ATOM 799 C C . ILE A 1 98 ? 0.691 3.341 7.563 1.00 95.06 98 ILE A C 1
ATOM 801 O O . ILE A 1 98 ? 0.875 2.531 8.469 1.00 95.06 98 ILE A O 1
ATOM 805 N N . ILE A 1 99 ? -0.159 4.356 7.676 1.00 96.88 99 ILE A N 1
ATOM 806 C CA . ILE A 1 99 ? -0.855 4.686 8.916 1.00 96.88 99 ILE A CA 1
ATOM 807 C C . ILE A 1 99 ? -2.360 4.569 8.68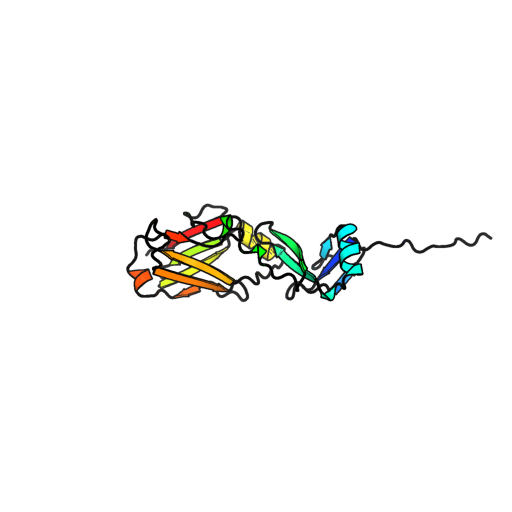8 1.00 96.88 99 ILE A C 1
ATOM 809 O O . ILE A 1 99 ? -2.935 5.308 7.885 1.00 96.88 99 ILE A O 1
ATOM 813 N N . LEU A 1 100 ? -3.007 3.658 9.415 1.00 97.50 100 LEU A N 1
ATOM 814 C CA . LEU A 1 100 ? -4.459 3.542 9.462 1.00 97.50 100 LEU A CA 1
ATOM 815 C C . LEU A 1 100 ? -5.003 4.376 10.627 1.00 97.50 100 LEU A C 1
ATOM 817 O O . LEU A 1 100 ? -4.731 4.106 11.796 1.00 97.50 100 LEU A O 1
ATOM 821 N N . VAL A 1 101 ? -5.808 5.381 10.310 1.00 97.12 101 VAL A N 1
ATOM 822 C CA . VAL A 1 101 ? -6.381 6.320 11.273 1.00 97.12 101 VAL A CA 1
ATOM 823 C C . VAL A 1 101 ? -7.859 6.015 11.476 1.00 97.12 101 VAL A C 1
ATOM 825 O O . VAL A 1 101 ? -8.627 6.045 10.514 1.00 97.12 101 VAL A O 1
ATOM 828 N N . LYS A 1 102 ? -8.270 5.781 12.723 1.00 96.06 102 LYS A N 1
ATOM 829 C CA . LYS A 1 102 ? -9.682 5.767 13.126 1.00 96.06 102 LYS A CA 1
ATOM 830 C C . LYS A 1 102 ? -10.074 7.173 13.568 1.00 96.06 102 LYS A C 1
ATOM 832 O O . LYS A 1 102 ? -9.649 7.626 14.630 1.00 96.06 102 LYS A O 1
ATOM 837 N N . ASP A 1 103 ? -10.833 7.880 12.740 1.00 96.06 103 ASP A N 1
ATOM 838 C CA . ASP A 1 103 ? -11.214 9.272 12.970 1.00 96.06 103 ASP A CA 1
ATOM 839 C C . ASP A 1 103 ? -12.666 9.367 13.449 1.00 96.06 103 ASP A C 1
ATOM 841 O O . ASP A 1 103 ? -13.604 9.261 12.658 1.00 96.06 103 ASP A O 1
ATOM 845 N N . TYR A 1 104 ? -12.855 9.564 14.757 1.00 94.25 104 TYR A N 1
ATOM 846 C CA . TYR A 1 104 ? -14.187 9.719 15.345 1.00 94.25 104 TYR A CA 1
ATOM 847 C C . TYR A 1 104 ? -14.808 11.099 15.082 1.00 94.25 104 TYR A C 1
ATOM 849 O O . TYR A 1 104 ? -16.022 11.223 15.207 1.00 94.25 104 TYR A O 1
ATOM 857 N N . LYS A 1 105 ? -14.022 12.118 14.696 1.00 93.69 105 LYS A N 1
ATOM 858 C CA . LYS A 1 105 ? -14.541 13.461 14.368 1.00 93.69 105 LYS A CA 1
ATOM 859 C C . LYS A 1 105 ? -15.298 13.445 13.050 1.00 93.69 105 LYS A C 1
ATOM 861 O O . LYS A 1 105 ? -16.363 14.039 12.933 1.00 93.69 105 LYS A O 1
ATOM 866 N N . GLU A 1 106 ? -14.732 12.761 12.061 1.00 94.69 106 GLU A N 1
ATOM 867 C CA . GLU A 1 106 ? -15.327 12.629 10.726 1.00 94.69 106 GLU A CA 1
ATOM 868 C C . GLU A 1 106 ? -16.092 11.318 10.514 1.00 94.69 106 GLU A C 1
ATOM 870 O O . GLU A 1 106 ? -16.662 11.120 9.443 1.00 94.69 106 GLU A O 1
ATOM 875 N N . GLU A 1 107 ? -16.090 10.432 11.510 1.00 95.19 107 GLU A N 1
ATOM 876 C CA . GLU A 1 107 ? -16.683 9.092 11.456 1.00 95.19 107 GLU A CA 1
ATOM 877 C C . GLU A 1 107 ? -16.153 8.244 10.285 1.00 95.19 107 GLU A C 1
ATOM 879 O O . GLU A 1 107 ? -16.909 7.631 9.522 1.00 95.19 107 GLU A O 1
ATOM 884 N N . LYS A 1 108 ? -14.825 8.227 10.121 1.00 96.00 108 LYS A N 1
ATOM 885 C CA . LYS A 1 108 ? -14.145 7.575 8.994 1.00 96.00 108 LYS A CA 1
ATOM 886 C C . LYS A 1 108 ? -12.866 6.866 9.400 1.00 96.00 108 LYS A C 1
ATOM 888 O O . LYS A 1 108 ? -12.079 7.350 10.209 1.00 96.00 108 LYS A O 1
ATOM 893 N N . TRP A 1 109 ? -12.597 5.756 8.729 1.00 97.00 109 TRP A N 1
ATOM 894 C CA . TRP A 1 109 ? -11.254 5.215 8.610 1.00 97.00 109 TRP A CA 1
ATOM 895 C C . TRP A 1 109 ? -10.515 5.955 7.504 1.00 97.00 109 TRP A C 1
ATOM 897 O O . TRP A 1 109 ? -11.058 6.148 6.415 1.00 97.00 109 TRP A O 1
ATOM 907 N N . LYS A 1 110 ? -9.277 6.367 7.770 1.00 96.88 110 LYS A N 1
ATOM 908 C CA . LYS A 1 110 ? -8.424 7.057 6.800 1.00 96.88 110 LYS A CA 1
ATOM 909 C C . LYS A 1 110 ? -7.082 6.354 6.686 1.00 96.88 110 LYS A C 1
ATOM 911 O O . LYS A 1 110 ? -6.491 5.997 7.699 1.00 96.88 110 LYS A O 1
ATOM 916 N N . LEU A 1 111 ? -6.570 6.225 5.473 1.00 96.00 111 LEU A N 1
ATOM 917 C CA . LEU A 1 111 ? -5.211 5.766 5.219 1.00 96.00 111 LEU A CA 1
ATOM 918 C C . LEU A 1 111 ? -4.308 6.974 4.968 1.00 96.00 111 LEU A C 1
ATOM 920 O O . LEU A 1 111 ? -4.659 7.890 4.226 1.00 96.00 111 LEU A O 1
ATOM 924 N N . LYS A 1 112 ? -3.145 7.002 5.612 1.00 93.75 112 LYS A N 1
ATOM 925 C CA . LYS A 1 112 ? -2.126 8.034 5.413 1.00 93.75 112 LYS A CA 1
ATOM 926 C C . LYS A 1 112 ? -0.781 7.390 5.124 1.00 93.75 112 LYS A C 1
ATOM 928 O O . LYS A 1 112 ? -0.497 6.291 5.593 1.00 93.75 112 LYS A O 1
ATOM 933 N N . PHE A 1 113 ? 0.049 8.117 4.388 1.00 93.19 113 PHE A N 1
ATOM 934 C CA . PHE A 1 113 ? 1.459 7.789 4.240 1.00 93.19 113 PHE A CA 1
ATOM 935 C C . PHE A 1 113 ? 2.272 8.498 5.319 1.00 93.19 113 PHE A C 1
ATOM 937 O O . PHE A 1 113 ? 2.011 9.665 5.630 1.00 93.19 113 PHE A O 1
ATOM 944 N N . GLY A 1 114 ? 3.267 7.798 5.857 1.00 93.12 114 GLY A N 1
ATOM 945 C CA . GLY A 1 114 ? 4.316 8.385 6.675 1.00 93.12 114 GLY A CA 1
ATOM 946 C C . GLY A 1 114 ? 5.025 9.519 5.957 1.00 93.12 114 GLY A C 1
ATOM 947 O O . GLY A 1 114 ? 5.030 9.601 4.726 1.00 93.12 114 GLY A O 1
ATOM 948 N N . LYS A 1 115 ? 5.656 10.403 6.730 1.00 91.69 115 LYS A N 1
ATOM 949 C CA . LYS A 1 115 ? 6.332 11.585 6.188 1.00 91.69 115 LYS A CA 1
ATOM 950 C C . LYS A 1 115 ? 7.436 11.198 5.200 1.00 91.69 115 LYS A C 1
ATOM 952 O O . LYS A 1 115 ? 7.425 11.679 4.069 1.00 91.69 115 LYS A O 1
ATOM 957 N N . THR A 1 116 ? 8.346 10.317 5.614 1.00 91.25 116 THR A N 1
ATOM 958 C CA . THR A 1 116 ? 9.495 9.879 4.811 1.00 91.25 116 THR A CA 1
ATOM 959 C C . THR A 1 116 ? 9.045 9.122 3.563 1.00 91.25 116 THR A C 1
ATOM 961 O O . THR A 1 116 ? 9.385 9.517 2.447 1.00 91.25 116 THR A O 1
ATOM 964 N N . PHE A 1 117 ? 8.187 8.112 3.726 1.00 91.19 117 PHE A N 1
ATOM 965 C CA . PHE A 1 117 ? 7.644 7.341 2.607 1.00 91.19 117 PHE A CA 1
ATOM 966 C C . PHE A 1 117 ? 6.869 8.223 1.613 1.00 91.19 117 PHE A C 1
ATOM 968 O O . PHE A 1 117 ? 7.085 8.164 0.403 1.00 91.19 117 PHE A O 1
ATOM 975 N N . GLY A 1 118 ? 6.021 9.125 2.112 1.00 90.00 118 GLY A N 1
ATOM 976 C CA . GLY A 1 118 ? 5.263 10.058 1.282 1.00 90.00 118 GLY A CA 1
ATOM 977 C C . GLY A 1 118 ? 6.140 11.034 0.487 1.00 90.00 118 GLY A C 1
ATOM 978 O O . GLY A 1 118 ? 5.772 11.395 -0.631 1.00 90.00 118 GLY A O 1
ATOM 979 N N . LEU A 1 119 ? 7.293 11.455 1.023 1.00 89.56 119 LEU A N 1
ATOM 980 C CA . LEU A 1 119 ? 8.276 12.255 0.280 1.00 89.56 119 LEU A CA 1
ATOM 981 C C . LEU A 1 119 ? 8.927 11.436 -0.837 1.00 89.56 119 LEU A C 1
ATOM 983 O O . LEU A 1 119 ? 8.965 11.903 -1.972 1.00 89.56 119 LEU A O 1
ATOM 987 N N . GLN A 1 120 ? 9.339 10.198 -0.555 1.00 87.19 120 GLN A N 1
ATOM 988 C CA . GLN A 1 120 ? 9.939 9.311 -1.558 1.00 87.19 120 GLN A CA 1
ATOM 989 C C . GLN A 1 120 ? 8.992 9.033 -2.732 1.00 87.19 120 GLN A C 1
ATOM 991 O O . GLN A 1 120 ? 9.419 9.068 -3.886 1.00 87.19 120 GLN A O 1
ATOM 996 N N . LEU A 1 121 ? 7.700 8.803 -2.461 1.00 86.50 121 LEU A N 1
ATOM 997 C CA . LEU A 1 121 ? 6.695 8.621 -3.514 1.00 86.50 121 LEU A CA 1
ATOM 998 C C . LEU A 1 121 ? 6.575 9.862 -4.408 1.00 86.50 121 LEU A C 1
ATOM 1000 O O . LEU A 1 121 ? 6.499 9.734 -5.630 1.00 86.50 121 LEU A O 1
ATOM 1004 N N . LYS A 1 122 ? 6.593 11.063 -3.813 1.00 85.25 122 LYS A N 1
ATOM 1005 C CA . LYS A 1 122 ? 6.521 12.335 -4.550 1.00 85.25 122 LYS A CA 1
ATOM 1006 C C . LYS A 1 122 ? 7.775 12.586 -5.381 1.00 85.25 122 LYS A C 1
ATOM 1008 O O . LYS A 1 122 ? 7.657 12.903 -6.559 1.00 85.25 122 LYS A O 1
ATOM 1013 N N . GLU A 1 123 ? 8.959 12.422 -4.793 1.00 84.31 123 GLU A N 1
ATOM 1014 C CA . GLU A 1 123 ? 10.246 12.618 -5.476 1.00 84.31 123 GLU A CA 1
ATOM 1015 C C . GLU A 1 123 ? 10.404 11.687 -6.679 1.00 84.31 123 GLU A C 1
ATOM 1017 O O . GLU A 1 123 ? 10.897 12.095 -7.729 1.00 84.31 123 GLU A O 1
ATOM 1022 N N . LYS A 1 124 ? 9.948 10.438 -6.543 1.00 79.06 124 LYS A N 1
ATOM 1023 C CA . LYS A 1 124 ? 10.024 9.422 -7.599 1.00 79.06 124 LYS A CA 1
ATOM 1024 C C . LYS A 1 124 ? 8.818 9.424 -8.542 1.00 79.06 124 LYS A C 1
ATOM 1026 O O . LYS A 1 124 ? 8.774 8.583 -9.441 1.00 79.06 124 LYS A O 1
ATOM 1031 N N . ASN A 1 125 ? 7.865 10.341 -8.337 1.00 77.81 125 ASN A N 1
ATOM 1032 C CA . ASN A 1 125 ? 6.600 10.439 -9.067 1.00 77.81 125 ASN A CA 1
ATOM 1033 C C . ASN A 1 125 ? 5.889 9.077 -9.206 1.00 77.81 125 ASN A C 1
ATOM 1035 O O . ASN A 1 125 ? 5.462 8.688 -10.293 1.00 77.81 125 ASN A O 1
ATOM 1039 N N . VAL A 1 126 ? 5.830 8.327 -8.102 1.00 79.69 126 VAL A N 1
ATOM 1040 C CA . VAL A 1 126 ? 5.291 6.963 -8.055 1.00 79.69 126 VAL A CA 1
ATOM 1041 C C . VAL A 1 126 ? 3.778 7.004 -7.882 1.00 79.69 126 VAL A C 1
ATOM 1043 O O . VAL A 1 126 ? 3.270 7.611 -6.938 1.00 79.69 126 VAL A O 1
ATOM 1046 N N . GLN A 1 127 ? 3.066 6.267 -8.732 1.00 76.94 127 GLN A N 1
ATOM 1047 C CA . GLN A 1 127 ? 1.679 5.878 -8.483 1.00 76.94 127 GLN A CA 1
ATOM 1048 C C . GLN A 1 127 ? 1.639 4.453 -7.923 1.00 76.94 127 GLN A C 1
ATOM 1050 O O . GLN A 1 127 ? 2.129 3.511 -8.545 1.00 76.94 127 GLN A O 1
ATOM 1055 N N . LEU A 1 128 ? 1.058 4.291 -6.731 1.00 82.31 128 LEU A N 1
ATOM 1056 C CA . LEU A 1 128 ? 0.895 2.982 -6.102 1.00 82.31 128 LEU A CA 1
ATOM 1057 C C . LEU A 1 128 ? -0.381 2.316 -6.615 1.00 82.31 128 LEU A C 1
ATOM 1059 O O . LEU A 1 128 ? -1.465 2.564 -6.099 1.00 82.31 128 LEU A O 1
ATOM 1063 N N . LYS A 1 129 ? -0.249 1.417 -7.588 1.00 79.88 129 LYS A N 1
ATOM 1064 C CA . LYS A 1 129 ? -1.367 0.620 -8.120 1.00 79.88 129 LYS A CA 1
ATOM 1065 C C . LYS A 1 129 ? -1.690 -0.583 -7.241 1.00 79.88 129 LYS A C 1
ATOM 1067 O O . LYS A 1 129 ? -1.636 -1.728 -7.675 1.00 79.88 129 LYS A O 1
ATOM 1072 N N . ILE A 1 130 ? -1.942 -0.313 -5.966 1.00 83.44 130 ILE A N 1
ATOM 1073 C CA . ILE A 1 130 ? -2.109 -1.327 -4.929 1.00 83.44 130 ILE A CA 1
ATOM 1074 C C . ILE A 1 130 ? -3.449 -1.087 -4.247 1.00 83.44 130 ILE A C 1
ATOM 1076 O O . ILE A 1 130 ? -3.720 0.007 -3.756 1.00 83.44 130 ILE A O 1
ATOM 1080 N N . ILE A 1 131 ? -4.261 -2.132 -4.156 1.00 87.69 131 ILE A N 1
ATOM 1081 C CA . ILE A 1 131 ? -5.378 -2.168 -3.216 1.00 87.69 131 ILE A CA 1
ATOM 1082 C C . ILE A 1 131 ? -4.818 -2.653 -1.888 1.00 87.69 131 ILE A C 1
ATOM 1084 O O . ILE A 1 131 ? -4.097 -3.649 -1.869 1.00 87.69 131 ILE A O 1
ATOM 1088 N N . LYS A 1 132 ? -5.096 -1.933 -0.798 1.00 90.81 132 LYS A N 1
ATOM 1089 C CA . LYS A 1 132 ? -4.639 -2.270 0.547 1.00 90.81 132 LYS A CA 1
ATOM 1090 C C . LYS A 1 132 ? -5.790 -2.704 1.444 1.00 90.81 132 LYS A C 1
ATOM 1092 O O . LYS A 1 132 ? -6.720 -1.931 1.656 1.00 90.81 132 LYS A O 1
ATOM 1097 N N . HIS A 1 133 ? -5.673 -3.897 2.026 1.00 92.94 133 HIS A N 1
ATOM 1098 C CA . HIS A 1 133 ? -6.667 -4.441 2.952 1.00 92.94 133 HIS A CA 1
ATOM 1099 C C . HIS A 1 133 ? -6.211 -4.393 4.410 1.00 92.94 133 HIS A C 1
ATOM 1101 O O . HIS A 1 133 ? -5.037 -4.621 4.703 1.00 92.94 133 HIS A O 1
ATOM 1107 N N . PHE A 1 134 ? -7.167 -4.159 5.308 1.00 95.38 134 PHE A N 1
ATOM 1108 C CA . PHE A 1 134 ? -7.014 -4.322 6.752 1.00 95.38 134 PHE A CA 1
ATOM 1109 C C . PHE A 1 134 ? -8.192 -5.116 7.314 1.00 95.38 134 PHE A C 1
ATOM 1111 O O . PHE A 1 134 ? -9.337 -4.900 6.920 1.00 95.38 134 PHE A O 1
ATOM 1118 N N . SER A 1 135 ? -7.913 -5.990 8.270 1.00 95.38 135 SER A N 1
ATOM 1119 C CA . SER A 1 135 ? -8.907 -6.738 9.033 1.00 95.38 135 SER A CA 1
ATOM 1120 C C . SER A 1 135 ? -8.967 -6.180 10.446 1.00 95.38 135 SER A C 1
ATOM 1122 O O . SER A 1 135 ? -7.969 -6.205 11.161 1.00 95.38 135 SER A O 1
ATOM 1124 N N . ILE A 1 136 ? -10.130 -5.675 10.842 1.00 95.88 136 ILE A N 1
ATOM 1125 C CA . ILE A 1 136 ? -10.433 -5.255 12.208 1.00 95.88 136 ILE A CA 1
ATOM 1126 C C . ILE A 1 136 ? -11.068 -6.448 12.908 1.00 95.88 136 ILE A C 1
ATOM 1128 O O . ILE A 1 136 ? -12.112 -6.936 12.469 1.00 95.88 136 ILE A O 1
ATOM 1132 N N . THR A 1 137 ? -10.448 -6.925 13.975 1.00 95.50 137 THR A N 1
ATOM 1133 C CA . THR A 1 137 ? -10.866 -8.141 14.679 1.00 95.50 137 THR A CA 1
ATOM 1134 C C . THR A 1 137 ? -11.119 -7.854 16.148 1.00 95.50 137 THR A C 1
ATOM 1136 O O . THR A 1 137 ? -10.804 -6.771 16.653 1.00 95.50 137 THR A O 1
ATOM 1139 N N . GLN A 1 138 ? -11.649 -8.847 16.855 1.00 94.69 138 GLN A N 1
ATOM 1140 C CA . GLN A 1 138 ? -11.575 -8.861 18.306 1.00 94.69 138 GLN A CA 1
ATOM 1141 C C . GLN A 1 138 ? -10.125 -8.676 18.767 1.00 94.69 138 GLN A C 1
ATOM 1143 O O . GLN A 1 138 ? -9.175 -9.112 18.108 1.00 94.69 138 GLN A O 1
ATOM 1148 N N . GLU A 1 139 ? -9.962 -7.974 19.886 1.00 95.31 139 GLU A N 1
ATOM 1149 C CA . GLU A 1 139 ? -8.654 -7.742 20.486 1.00 95.31 139 GLU A CA 1
ATOM 1150 C C . GLU A 1 139 ? -7.950 -9.079 20.761 1.00 95.31 139 GLU A C 1
ATOM 1152 O O . GLU A 1 139 ? -8.499 -9.956 21.428 1.00 95.31 139 GLU A O 1
ATOM 1157 N N . ASN A 1 140 ? -6.739 -9.218 20.220 1.00 91.19 140 ASN A N 1
ATOM 1158 C CA . ASN A 1 140 ? -5.867 -10.387 20.322 1.00 91.19 140 ASN A CA 1
ATOM 1159 C C . ASN A 1 140 ? -6.448 -11.708 19.777 1.00 91.19 140 ASN A C 1
ATOM 1161 O O . ASN A 1 140 ? -5.864 -12.762 20.024 1.00 91.19 140 ASN A O 1
ATOM 1165 N N . ASP A 1 141 ? -7.543 -11.671 19.009 1.00 91.31 141 ASP A N 1
ATOM 1166 C CA . ASP A 1 141 ? -8.097 -12.851 18.338 1.00 91.31 141 ASP A CA 1
ATOM 1167 C C . ASP A 1 141 ? -8.377 -12.570 16.850 1.00 91.31 141 ASP A C 1
ATOM 1169 O O . ASP A 1 141 ? -9.396 -11.960 16.507 1.00 91.31 141 ASP A O 1
ATOM 1173 N N . PRO A 1 142 ? -7.494 -13.019 15.938 1.00 89.69 142 PRO A N 1
ATOM 1174 C CA . PRO A 1 142 ? -7.657 -12.784 14.509 1.00 89.69 142 PRO A CA 1
ATOM 1175 C C . PRO A 1 142 ? -8.778 -13.612 13.860 1.00 89.69 142 PRO A C 1
ATOM 1177 O O . PRO A 1 142 ? -9.113 -13.356 12.704 1.00 89.69 142 PRO A O 1
ATOM 1180 N N . HIS A 1 143 ? -9.361 -14.597 14.557 1.00 90.00 143 HIS A N 1
ATOM 1181 C CA . HIS A 1 143 ? -10.419 -15.451 14.001 1.00 90.00 143 HIS A CA 1
ATOM 1182 C C . HIS A 1 143 ? -11.808 -14.809 14.095 1.00 90.00 143 HIS A C 1
ATOM 1184 O O . HIS A 1 143 ? -12.723 -15.213 13.375 1.00 90.00 143 HIS A O 1
ATOM 1190 N N . VAL A 1 144 ? -11.974 -13.796 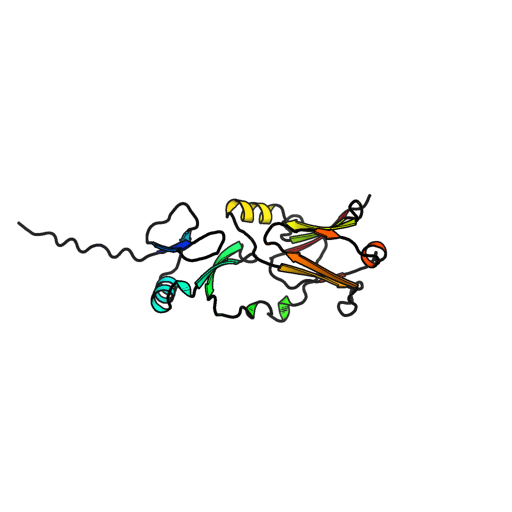14.952 1.00 92.56 144 VAL A N 1
ATOM 1191 C CA . VAL A 1 144 ? -13.234 -13.063 15.120 1.00 92.56 144 VAL A CA 1
ATOM 1192 C C . VAL A 1 144 ? -13.152 -11.738 14.366 1.00 92.56 144 VAL A C 1
ATOM 1194 O O . VAL A 1 144 ? -12.701 -10.719 14.889 1.00 92.56 144 VAL A O 1
ATOM 1197 N N . LEU A 1 145 ? -13.583 -11.753 13.105 1.00 93.56 145 LEU A N 1
ATOM 1198 C CA . LEU A 1 145 ? -13.581 -10.580 12.234 1.00 93.56 145 LEU A CA 1
ATOM 1199 C C . LEU A 1 145 ? -14.767 -9.657 12.545 1.00 93.56 145 LEU A C 1
ATOM 1201 O O . LEU A 1 145 ? -15.923 -10.062 12.445 1.00 93.56 145 LEU A O 1
ATOM 1205 N N . TYR A 1 146 ? -14.480 -8.393 12.851 1.00 94.31 146 TYR A N 1
ATOM 1206 C CA . TYR A 1 146 ? -15.494 -7.343 12.952 1.00 94.31 146 TYR A CA 1
ATOM 1207 C C . TYR A 1 146 ? -15.712 -6.638 11.619 1.00 94.31 146 TYR A C 1
ATOM 1209 O O . TYR A 1 146 ? -16.851 -6.364 11.251 1.00 94.31 146 TYR A O 1
ATOM 1217 N N . ARG A 1 147 ? -14.625 -6.321 10.903 1.00 94.19 147 ARG A N 1
ATOM 1218 C CA . ARG A 1 147 ? -14.693 -5.532 9.670 1.00 94.19 147 ARG A CA 1
ATOM 1219 C C . ARG A 1 147 ? -13.506 -5.790 8.753 1.00 94.19 147 ARG A C 1
ATOM 1221 O O . ARG A 1 147 ? -12.378 -5.909 9.220 1.00 94.19 147 ARG A O 1
ATOM 1228 N N . SER A 1 148 ? -13.745 -5.772 7.446 1.00 94.06 148 SER A N 1
ATOM 1229 C CA . SER A 1 148 ? -12.693 -5.678 6.430 1.00 94.06 148 SER A CA 1
ATOM 1230 C C . SER A 1 148 ? -12.720 -4.295 5.792 1.00 94.06 148 SER A C 1
ATOM 1232 O O . SER A 1 148 ? -13.769 -3.826 5.355 1.00 94.06 148 SER A O 1
ATOM 1234 N N . LEU A 1 149 ? -11.564 -3.642 5.748 1.00 95.06 149 LEU A N 1
ATOM 1235 C CA . LEU A 1 149 ? -11.369 -2.344 5.116 1.00 95.06 149 LEU A CA 1
ATOM 1236 C C . LEU A 1 149 ? -10.533 -2.515 3.855 1.00 95.06 149 LEU A C 1
ATOM 1238 O O . LEU A 1 149 ? -9.565 -3.274 3.850 1.00 95.06 149 LEU A O 1
ATOM 1242 N N . GLU A 1 150 ? -10.879 -1.764 2.818 1.00 93.12 150 GLU A N 1
ATOM 1243 C CA . GLU A 1 150 ? -10.179 -1.757 1.541 1.00 93.12 150 GLU A CA 1
ATOM 1244 C C . GLU A 1 150 ? -9.891 -0.316 1.115 1.00 93.12 150 GLU A C 1
ATOM 1246 O O . GLU A 1 150 ? -10.779 0.538 1.124 1.00 93.12 150 GLU A O 1
ATOM 1251 N N . PHE A 1 151 ? -8.643 -0.051 0.735 1.00 93.12 151 PHE A N 1
ATOM 1252 C CA . PHE A 1 151 ? -8.187 1.249 0.260 1.00 93.12 151 PHE A CA 1
ATOM 1253 C C . PHE A 1 151 ? -7.498 1.086 -1.085 1.00 93.12 151 PHE A C 1
ATOM 1255 O O . PHE A 1 151 ? -6.436 0.470 -1.170 1.00 93.12 151 PHE A O 1
ATOM 1262 N N . ASN A 1 152 ? -8.069 1.675 -2.132 1.00 89.75 152 ASN A N 1
ATOM 1263 C CA . ASN A 1 152 ? -7.379 1.759 -3.408 1.00 89.75 152 ASN A CA 1
ATOM 1264 C C . ASN A 1 152 ? -6.363 2.908 -3.355 1.00 89.75 152 ASN A C 1
ATOM 1266 O O . ASN A 1 152 ? -6.744 4.079 -3.263 1.00 89.75 152 ASN A O 1
ATOM 1270 N N . LEU A 1 153 ? -5.074 2.562 -3.377 1.00 88.31 153 LEU A N 1
ATOM 1271 C CA . LEU A 1 153 ? -3.992 3.544 -3.395 1.00 88.31 153 LEU A CA 1
ATOM 1272 C C . LEU A 1 153 ? -3.800 4.161 -4.788 1.00 88.31 153 LEU A C 1
ATOM 1274 O O . LEU A 1 153 ? -3.162 5.208 -4.907 1.00 88.31 153 LEU A O 1
ATOM 1278 N N . ASP A 1 154 ? -4.419 3.567 -5.811 1.00 81.75 154 ASP A N 1
ATOM 1279 C CA . ASP A 1 154 ? -4.548 4.139 -7.142 1.00 81.75 154 ASP A CA 1
ATOM 1280 C C . ASP A 1 154 ? -5.683 5.179 -7.143 1.00 81.75 154 ASP A C 1
ATOM 1282 O O . ASP A 1 154 ? -6.833 4.894 -6.797 1.00 81.75 154 ASP A O 1
ATOM 1286 N N . GLY A 1 155 ? -5.367 6.427 -7.487 1.00 67.38 155 GLY A N 1
ATOM 1287 C CA . GLY A 1 155 ? -6.369 7.495 -7.608 1.00 67.38 155 GLY A CA 1
ATOM 1288 C C . GLY A 1 155 ? -6.840 8.153 -6.300 1.00 67.38 155 GLY A C 1
ATOM 1289 O O . GLY A 1 155 ? -7.763 8.967 -6.330 1.00 67.38 155 GLY A O 1
ATOM 1290 N N . GLY A 1 156 ? -6.211 7.867 -5.156 1.00 68.75 156 GLY A N 1
ATOM 1291 C CA . GLY A 1 156 ? -6.315 8.721 -3.964 1.00 68.75 156 GLY A CA 1
ATOM 1292 C C . GLY A 1 156 ? -7.526 8.507 -3.046 1.00 68.75 156 GLY A C 1
ATOM 1293 O O . GLY A 1 156 ? -7.819 9.365 -2.207 1.00 68.75 156 GLY A O 1
ATOM 1294 N N . LYS A 1 157 ? -8.243 7.382 -3.167 1.00 74.62 157 LYS A N 1
ATOM 1295 C CA . LYS A 1 157 ? -9.360 7.045 -2.267 1.00 74.62 157 LYS A CA 1
ATOM 1296 C C . LYS A 1 157 ? -8.848 6.443 -0.959 1.00 74.62 157 LYS A C 1
ATOM 1298 O O . LYS A 1 157 ? -8.855 5.235 -0.750 1.00 74.62 157 LYS A O 1
ATOM 1303 N N . TYR A 1 158 ? -8.456 7.321 -0.043 1.00 89.00 158 TYR A N 1
ATOM 1304 C CA . TYR A 1 158 ? -7.868 6.938 1.241 1.00 89.00 158 TYR A CA 1
ATOM 1305 C C . TYR A 1 158 ? -8.854 6.940 2.414 1.00 89.00 158 TYR A C 1
ATOM 1307 O O . TYR A 1 158 ? -8.432 7.138 3.551 1.00 89.00 158 TYR A O 1
ATOM 1315 N N . GLN A 1 159 ? -10.162 6.805 2.175 1.00 94.25 159 GLN A N 1
ATOM 1316 C CA . GLN A 1 159 ? -11.168 6.927 3.236 1.00 94.25 159 GLN A CA 1
ATOM 1317 C C . GLN A 1 159 ? -12.306 5.920 3.086 1.00 94.25 159 GLN A C 1
ATOM 1319 O O . GLN A 1 159 ? -12.791 5.690 1.980 1.00 94.25 159 GLN A O 1
ATOM 1324 N N . VAL A 1 160 ? -12.770 5.393 4.218 1.00 94.56 160 VAL A N 1
ATOM 1325 C CA . VAL A 1 160 ? -13.929 4.501 4.333 1.00 94.56 160 VAL A CA 1
ATOM 1326 C C . VAL A 1 160 ? -14.802 4.991 5.489 1.00 94.56 160 VAL A C 1
ATOM 1328 O O . VAL A 1 160 ? -14.298 5.237 6.582 1.00 94.56 160 VAL A O 1
ATOM 1331 N N . ASN A 1 161 ? -16.108 5.142 5.269 1.00 95.81 161 ASN A N 1
ATOM 1332 C CA . ASN A 1 161 ? -17.033 5.558 6.330 1.00 95.81 161 ASN A CA 1
ATOM 1333 C C . ASN A 1 161 ? -17.143 4.483 7.416 1.00 95.81 161 ASN A C 1
ATOM 1335 O O . ASN A 1 161 ? -17.048 3.284 7.129 1.00 95.81 161 ASN A O 1
ATOM 1339 N N . PHE A 1 162 ? -17.365 4.904 8.656 1.00 94.81 162 PHE A N 1
ATOM 1340 C CA . PHE A 1 162 ? -17.691 3.985 9.740 1.00 94.81 162 PHE A CA 1
ATOM 1341 C C . PHE A 1 162 ? -18.997 3.235 9.481 1.00 94.81 162 PHE A C 1
ATOM 1343 O O . PHE A 1 162 ? -19.923 3.755 8.857 1.00 94.81 162 PHE A O 1
ATOM 1350 N N . ASP A 1 163 ? -19.073 2.019 10.004 1.00 92.00 163 ASP A N 1
ATOM 1351 C CA . ASP A 1 163 ? -20.325 1.319 10.249 1.00 92.00 163 ASP A CA 1
ATOM 1352 C C . ASP A 1 163 ? -20.718 1.382 11.739 1.00 92.00 163 ASP A C 1
ATOM 1354 O O . ASP A 1 163 ? -20.126 2.107 12.548 1.00 92.00 163 ASP A O 1
ATOM 1358 N N . SER A 1 164 ? -21.768 0.649 12.111 1.00 87.12 164 SER A N 1
ATOM 1359 C CA . SER A 1 164 ? -22.247 0.584 13.493 1.00 87.12 164 SER A CA 1
ATOM 1360 C C . SER A 1 164 ? -21.244 -0.061 14.456 1.00 87.12 164 SER A C 1
ATOM 1362 O O . SER A 1 164 ? -21.186 0.335 15.621 1.00 87.12 164 SER A O 1
ATOM 1364 N N . LEU A 1 165 ? -20.455 -1.035 13.993 1.00 87.38 165 LEU A N 1
ATOM 1365 C CA . LEU A 1 165 ? -19.475 -1.747 14.814 1.00 87.38 165 LEU A CA 1
ATOM 1366 C C . LEU A 1 165 ? -18.245 -0.883 15.078 1.00 87.38 165 LEU A C 1
ATOM 1368 O O . LEU A 1 165 ? -17.714 -0.905 16.186 1.00 87.38 165 LEU A O 1
ATOM 1372 N N . ASP A 1 166 ? -17.833 -0.054 14.120 1.00 91.06 166 ASP A N 1
ATOM 1373 C CA . ASP A 1 166 ? -16.697 0.850 14.306 1.00 91.06 166 ASP A CA 1
ATOM 1374 C C . ASP A 1 166 ? -16.901 1.826 15.462 1.00 91.06 166 ASP A C 1
ATOM 1376 O O . ASP A 1 166 ? -15.954 2.123 16.190 1.00 91.06 166 ASP A O 1
ATOM 1380 N N . LYS A 1 167 ? -18.129 2.317 15.649 1.00 85.69 167 LYS A N 1
ATOM 1381 C CA . LYS A 1 167 ? -18.459 3.234 16.747 1.00 85.69 167 LYS A CA 1
ATOM 1382 C C . LYS A 1 167 ? -18.533 2.514 18.093 1.00 85.69 167 LYS A C 1
ATOM 1384 O O . LYS A 1 167 ? -18.146 3.084 19.112 1.00 85.69 167 LYS A O 1
ATOM 1389 N N . ALA A 1 168 ? -19.045 1.284 18.097 1.00 85.44 168 ALA A N 1
ATOM 1390 C CA . ALA A 1 168 ? -19.270 0.507 19.312 1.00 85.44 168 ALA A CA 1
ATOM 1391 C C . ALA A 1 168 ? -17.980 -0.130 19.857 1.00 85.44 168 ALA A C 1
ATOM 1393 O O . ALA A 1 168 ? -17.763 -0.162 21.070 1.00 85.44 168 ALA A O 1
ATOM 1394 N N . ASN A 1 169 ? -17.107 -0.609 18.970 1.00 85.31 169 ASN A N 1
ATOM 1395 C CA . ASN A 1 169 ? -15.932 -1.385 19.347 1.00 85.31 169 ASN A CA 1
ATOM 1396 C C . ASN A 1 169 ? -14.766 -0.475 19.749 1.00 85.31 169 ASN A C 1
ATOM 1398 O O . ASN A 1 169 ? -14.112 0.160 18.913 1.00 85.31 169 ASN A O 1
ATOM 1402 N N . LYS A 1 170 ? -14.494 -0.448 21.058 1.00 84.12 170 LYS A N 1
ATOM 1403 C CA . LYS A 1 170 ? -13.350 0.257 21.657 1.00 84.12 170 LYS A CA 1
ATOM 1404 C C . LYS A 1 170 ? -12.091 -0.604 21.756 1.00 84.12 170 LYS A C 1
ATOM 1406 O O . LYS A 1 170 ? -11.002 -0.046 21.745 1.00 84.12 170 LYS A O 1
ATOM 1411 N N . PHE A 1 171 ? -12.255 -1.925 21.813 1.00 91.62 171 PHE A N 1
ATOM 1412 C CA . PHE A 1 171 ? -11.173 -2.905 21.897 1.00 91.62 171 PHE A CA 1
ATOM 1413 C C . PHE A 1 171 ? -11.166 -3.741 20.622 1.00 91.62 171 PHE A C 1
ATOM 1415 O O . PHE A 1 171 ? -12.165 -4.387 20.292 1.00 91.62 171 PHE A O 1
ATOM 1422 N N . TYR A 1 172 ? -10.073 -3.668 19.872 1.00 95.12 172 TYR A N 1
ATOM 1423 C CA . TYR A 1 172 ? -9.901 -4.376 18.611 1.00 95.12 172 TYR A CA 1
ATOM 1424 C C . TYR A 1 172 ? -8.417 -4.527 18.291 1.00 95.12 172 TYR A C 1
ATOM 1426 O O . TYR A 1 172 ? -7.592 -3.719 18.715 1.00 95.12 172 TYR A O 1
ATOM 1434 N N . SER A 1 173 ? -8.099 -5.532 17.483 1.00 96.00 173 SER A N 1
ATOM 1435 C CA . SER A 1 173 ? -6.799 -5.655 16.826 1.00 96.00 173 SER A CA 1
ATOM 1436 C C . SER A 1 173 ? -6.948 -5.385 15.334 1.00 96.00 173 SER A C 1
ATOM 1438 O O . SER A 1 173 ? -8.041 -5.490 14.771 1.00 96.00 173 SER A O 1
ATOM 1440 N N . ILE A 1 174 ? -5.853 -4.985 14.693 1.00 96.69 174 ILE A N 1
ATOM 1441 C CA . ILE A 1 174 ? -5.825 -4.709 13.259 1.00 96.69 174 ILE A CA 1
ATOM 1442 C C . ILE A 1 174 ? -4.760 -5.585 12.628 1.00 96.69 174 ILE A C 1
ATOM 1444 O O . ILE A 1 174 ? -3.599 -5.535 13.026 1.00 96.69 174 ILE A O 1
ATOM 1448 N N . TYR A 1 175 ? -5.143 -6.330 11.601 1.00 95.06 175 TYR A N 1
ATOM 1449 C CA . TYR A 1 175 ? -4.230 -7.164 10.838 1.00 95.06 175 TYR A CA 1
ATOM 1450 C C . TYR A 1 175 ? -4.209 -6.767 9.368 1.00 95.06 175 TYR A C 1
ATOM 1452 O O . TYR A 1 175 ? -5.184 -6.256 8.820 1.00 95.06 175 TYR A O 1
ATOM 1460 N N . THR A 1 176 ? -3.085 -7.011 8.710 1.00 93.62 176 THR A N 1
ATOM 1461 C CA . THR A 1 176 ? -2.899 -6.791 7.276 1.00 93.62 176 THR A CA 1
ATOM 1462 C C . THR A 1 176 ? -1.877 -7.784 6.736 1.00 93.62 176 THR A C 1
ATOM 1464 O O . THR A 1 176 ? -0.989 -8.207 7.459 1.00 93.62 176 THR A O 1
ATOM 1467 N N . TYR A 1 177 ? -1.900 -8.088 5.444 1.00 88.56 177 TYR A N 1
ATOM 1468 C CA . TYR A 1 177 ? -0.738 -8.706 4.798 1.00 88.56 177 TYR A CA 1
ATOM 1469 C C . TYR A 1 177 ? 0.420 -7.700 4.703 1.00 88.56 177 TYR A C 1
ATOM 1471 O O . TYR A 1 177 ? 0.190 -6.487 4.592 1.00 88.56 177 TYR A O 1
ATOM 1479 N N . LYS A 1 178 ? 1.667 -8.171 4.736 1.00 86.69 178 LYS A N 1
ATOM 1480 C CA . LYS A 1 178 ? 2.857 -7.311 4.665 1.00 86.69 178 LYS A CA 1
ATOM 1481 C C . LYS A 1 178 ? 3.256 -7.032 3.211 1.00 86.69 178 LYS A C 1
ATOM 1483 O O . LYS A 1 178 ? 3.496 -7.945 2.435 1.00 86.69 178 LYS A O 1
ATOM 1488 N N . ARG A 1 179 ? 3.332 -5.748 2.858 1.00 86.19 179 ARG A N 1
ATOM 1489 C CA . ARG A 1 179 ? 3.751 -5.214 1.543 1.00 86.19 179 ARG A CA 1
ATOM 1490 C C . ARG A 1 179 ? 4.599 -3.941 1.651 1.00 86.19 179 ARG A C 1
ATOM 1492 O O . ARG A 1 179 ? 5.356 -3.642 0.743 1.00 86.19 179 ARG A O 1
ATOM 1499 N N . PHE A 1 180 ? 4.473 -3.210 2.754 1.00 89.69 180 PHE A N 1
ATOM 1500 C CA . PHE A 1 180 ? 5.272 -2.036 3.116 1.00 89.69 180 PHE A CA 1
ATOM 1501 C C . PHE A 1 180 ? 6.161 -2.403 4.314 1.00 89.69 180 PHE A C 1
ATOM 1503 O O . PHE A 1 180 ? 5.948 -3.456 4.931 1.00 89.69 180 PHE A O 1
ATOM 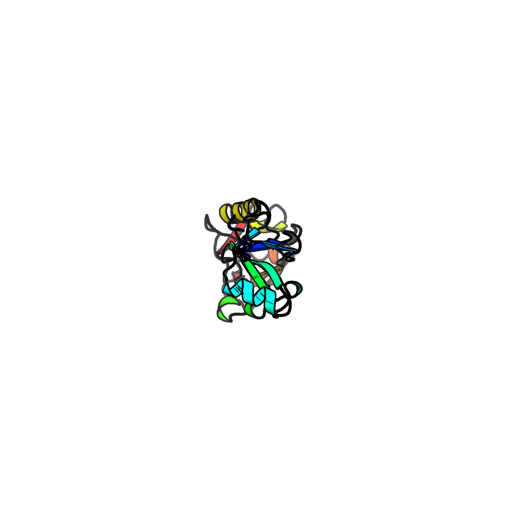1510 N N . ASN A 1 181 ? 7.149 -1.572 4.658 1.00 88.38 181 ASN A N 1
ATOM 1511 C CA . ASN A 1 181 ? 8.086 -1.931 5.726 1.00 88.38 181 ASN A CA 1
ATOM 1512 C C . ASN A 1 181 ? 7.439 -1.880 7.106 1.00 88.38 181 ASN A C 1
ATOM 1514 O O . ASN A 1 181 ? 7.742 -2.720 7.956 1.00 88.38 181 ASN A O 1
ATOM 1518 N N . SER A 1 182 ? 6.537 -0.923 7.315 1.00 92.06 182 SER A N 1
ATOM 1519 C CA . SER A 1 182 ? 5.913 -0.675 8.608 1.00 92.06 182 SER A CA 1
ATOM 1520 C C . SER A 1 182 ? 4.456 -0.232 8.476 1.00 92.06 182 SER A C 1
ATOM 1522 O O . SER A 1 182 ? 4.045 0.415 7.507 1.00 92.06 182 SER A O 1
ATOM 1524 N N . TYR A 1 183 ? 3.673 -0.599 9.487 1.00 95.38 183 TYR A N 1
ATOM 1525 C CA . TYR A 1 183 ? 2.265 -0.256 9.615 1.00 95.38 183 TYR A CA 1
ATOM 1526 C C . TYR A 1 183 ? 2.008 0.300 11.001 1.00 95.38 183 TYR A C 1
ATOM 1528 O O . TYR A 1 183 ? 2.539 -0.212 11.983 1.00 95.38 183 TYR A O 1
ATOM 1536 N N . GLY A 1 184 ? 1.168 1.321 11.069 1.00 96.50 184 GLY A N 1
ATOM 1537 C CA . GLY A 1 184 ? 0.812 1.964 12.318 1.00 96.50 184 GLY A CA 1
ATOM 1538 C C . GLY A 1 184 ? -0.665 2.275 12.380 1.00 96.50 184 GLY A C 1
ATOM 1539 O O . GLY A 1 184 ? -1.340 2.458 11.364 1.00 96.50 184 GLY A O 1
ATOM 1540 N N . HIS A 1 185 ? -1.158 2.352 13.602 1.00 96.88 185 HIS A N 1
ATOM 1541 C CA . HIS A 1 185 ? -2.509 2.749 13.908 1.00 96.88 185 HIS A CA 1
ATOM 1542 C C . HIS A 1 185 ? -2.523 4.048 14.720 1.00 96.88 185 HIS A C 1
ATOM 1544 O O . HIS A 1 185 ? -1.654 4.270 15.567 1.00 96.88 185 HIS A O 1
ATOM 1550 N N . GLN A 1 186 ? -3.490 4.923 14.437 1.00 95.88 186 GLN A N 1
ATOM 1551 C CA . GLN A 1 186 ? -3.777 6.122 15.225 1.00 95.88 186 GLN A CA 1
ATOM 1552 C C . GLN A 1 186 ? -5.277 6.254 15.452 1.00 95.88 186 GLN A C 1
ATOM 1554 O O . GLN A 1 186 ? -6.085 5.936 14.575 1.00 95.88 186 GLN A O 1
ATOM 1559 N N . ILE A 1 187 ? -5.641 6.816 16.598 1.00 94.62 187 ILE A N 1
ATOM 1560 C CA . ILE A 1 187 ? -7.017 7.178 16.913 1.00 94.62 187 ILE A CA 1
ATOM 1561 C C . ILE A 1 187 ? -7.088 8.695 17.052 1.00 94.62 187 ILE A C 1
ATOM 1563 O O . ILE A 1 187 ? -6.337 9.292 17.817 1.00 94.62 187 ILE A O 1
ATOM 1567 N N . VAL A 1 188 ? -8.012 9.316 16.323 1.00 93.50 188 VAL A N 1
ATOM 1568 C CA . VAL A 1 188 ? -8.343 10.733 16.486 1.00 93.50 188 VAL A CA 1
ATOM 1569 C C . VAL A 1 188 ? -9.675 10.813 17.215 1.00 93.50 188 VAL A C 1
ATOM 1571 O O . VAL A 1 188 ? -10.712 10.417 16.682 1.00 93.50 188 VAL A O 1
ATOM 1574 N N . GLN A 1 189 ? -9.623 11.300 18.452 1.00 88.00 189 GLN A N 1
ATOM 1575 C CA . GLN A 1 189 ? -10.795 11.568 19.284 1.00 88.00 189 GLN A CA 1
ATOM 1576 C C . GLN A 1 189 ? -11.071 13.076 19.344 1.00 88.00 189 GLN A C 1
ATOM 1578 O O . GLN A 1 189 ? -10.227 13.878 18.927 1.00 88.00 189 GLN A O 1
ATOM 1583 N N . ASN A 1 190 ? -12.273 13.434 19.809 1.00 64.69 190 ASN A N 1
ATOM 1584 C CA . ASN A 1 190 ? -12.710 14.815 20.048 1.00 64.69 190 ASN A CA 1
ATOM 1585 C C . ASN A 1 190 ? -11.717 15.600 20.900 1.00 64.69 190 ASN A C 1
ATOM 1587 O O . ASN A 1 190 ? -11.524 15.202 22.065 1.00 64.69 190 ASN A O 1
#

Secondary structure (DSSP, 8-state):
--------------EEEE-TTT-BEEEEESS--SSSEEE--HHHHHHHHHH-GGGEEEEEETTTTEEEEEETTS--GGGG-GGGS-EEPEEPPTT-SEEEEEETTTTEEEEEE-HHHHHHHHHTT-----EEEEEEEETTEEEEEEEEEEEETTTTB-EEE--HHHHH--S-EEEE---SS-EEEEEE--

Radius of gyration: 22.19 Å; chains: 1; bounding box: 68×32×68 Å

Sequence (190 aa):
MELFDFKPVEIKPTYVIFDPESGEIKRLTGDKQNKNCLEITNDKYKELTANSITKYRIEFNPATTVYEIVDKNKNDNSELLVDNLLHLVEETKEETDIILVKDYKEEKWKLKFGKTFGLQLKEKNVQLKIIKHFSITQENDPHVLYRSLEFNLDGGKYQVNFDSLDKANKFYSIYTYKRFNSYGHQIVQN